Protein AF-F3YA92-F1 (afdb_monomer)

Mean predicted aligned error: 11.96 Å

Sequence (186 aa):
MFVTKLLKLYPNGILSKKQATTTTYLSLPIDDGYFIIEKAQLTTEEQKLLETFFLQENPANLQLRHNWYNYLFRHLPLSKDEGVFRILQFHLEKTDHLQKSEWEIAIRTMFPTVTDLFFLNETDGLIIEPFKKNHYSLKELEDIFLTLDMDFNLKTLVFVGSFFPTTMNFPLLFKEEQQFFQRRNY

Radius of gyration: 19.08 Å; Cα contacts (8 Å, |Δi|>4): 233; chains: 1; bounding box: 45×39×46 Å

Structure (mmCIF, N/CA/C/O backbone):
data_AF-F3YA92-F1
#
_entry.id   AF-F3YA92-F1
#
loop_
_atom_site.group_PDB
_atom_site.id
_atom_site.type_symbol
_atom_site.label_atom_id
_atom_site.label_alt_id
_atom_site.label_comp_id
_atom_site.label_asym_id
_atom_site.label_entity_id
_atom_site.label_seq_id
_atom_site.pdbx_PDB_ins_code
_atom_site.Cartn_x
_atom_site.Cartn_y
_atom_site.Cartn_z
_atom_site.occupancy
_atom_site.B_iso_or_equiv
_atom_site.auth_seq_id
_atom_site.auth_comp_id
_atom_site.auth_asym_id
_atom_site.auth_atom_id
_atom_site.pdbx_PDB_model_num
ATOM 1 N N . MET A 1 1 ? -21.205 -6.314 18.025 1.00 57.31 1 MET A N 1
ATOM 2 C CA . MET A 1 1 ? -20.922 -6.134 19.478 1.00 57.31 1 MET A CA 1
ATOM 3 C C . MET A 1 1 ? -20.095 -4.877 19.792 1.00 57.31 1 MET A C 1
ATOM 5 O O . MET A 1 1 ? -20.142 -4.383 20.914 1.00 57.31 1 MET A O 1
ATOM 9 N N . PHE A 1 2 ? -19.335 -4.347 18.828 1.00 72.31 2 PHE A N 1
ATOM 10 C CA . PHE A 1 2 ? -18.510 -3.148 18.998 1.00 72.31 2 PHE A CA 1
ATOM 11 C C . PHE A 1 2 ? -19.316 -1.836 18.931 1.00 72.31 2 PHE A C 1
ATOM 13 O O . PHE A 1 2 ? -19.232 -1.023 19.847 1.00 72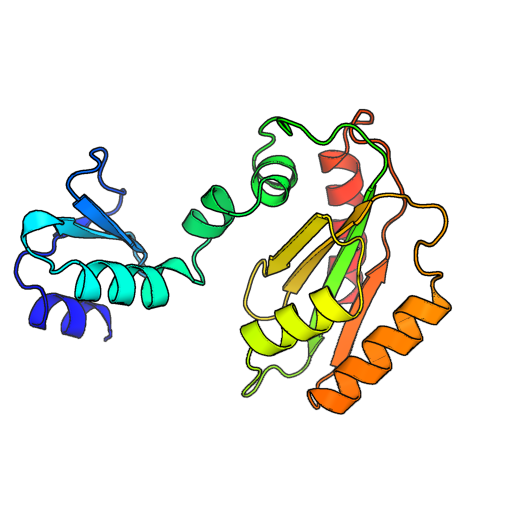.31 2 PHE A O 1
ATOM 20 N N . VAL A 1 3 ? -20.211 -1.688 17.946 1.00 77.88 3 VAL A N 1
ATOM 21 C CA . VAL A 1 3 ? -21.098 -0.510 17.793 1.00 77.88 3 VAL A CA 1
ATOM 22 C C . VAL A 1 3 ? -21.935 -0.232 19.049 1.00 77.88 3 VAL A C 1
ATOM 24 O O . VAL A 1 3 ? -22.089 0.908 19.474 1.00 77.88 3 VAL A O 1
ATOM 27 N N . THR A 1 4 ? -22.412 -1.284 19.719 1.00 80.69 4 THR A N 1
ATOM 28 C CA . THR A 1 4 ? -23.155 -1.177 20.984 1.00 80.69 4 THR A CA 1
ATOM 29 C C . THR A 1 4 ? -22.312 -0.644 22.145 1.00 80.69 4 THR A C 1
ATOM 31 O O . THR A 1 4 ? -22.865 -0.064 23.073 1.00 80.69 4 THR A O 1
ATOM 34 N N . LYS A 1 5 ? -20.986 -0.838 22.127 1.00 85.06 5 LYS A N 1
ATOM 35 C CA . LYS A 1 5 ? -20.074 -0.215 23.099 1.00 85.06 5 LYS A CA 1
ATOM 36 C C . LYS A 1 5 ? -19.839 1.255 22.745 1.00 85.06 5 LYS A C 1
ATOM 38 O O . LYS A 1 5 ? -19.838 2.086 23.643 1.00 85.06 5 LYS A O 1
ATOM 43 N N . LEU A 1 6 ? -19.735 1.575 21.453 1.00 85.75 6 LEU A N 1
ATOM 44 C CA . LEU A 1 6 ? -19.598 2.951 20.972 1.00 85.75 6 LEU A CA 1
ATOM 45 C C . LEU A 1 6 ? -20.787 3.830 21.355 1.00 85.75 6 LEU A C 1
ATOM 47 O O . LEU A 1 6 ? -20.589 4.902 21.907 1.00 85.75 6 LEU A O 1
ATOM 51 N N . LEU A 1 7 ? -22.010 3.334 21.166 1.00 87.75 7 LEU A N 1
ATOM 52 C CA . LEU A 1 7 ? -23.233 4.019 21.597 1.00 87.75 7 LEU A CA 1
ATOM 53 C C . LEU A 1 7 ? -23.311 4.220 23.118 1.00 87.75 7 LEU A C 1
ATOM 55 O O . LEU A 1 7 ? -23.964 5.147 23.577 1.00 87.75 7 LEU A O 1
ATOM 59 N N . LYS A 1 8 ? -22.655 3.371 23.919 1.00 89.94 8 LYS A N 1
ATOM 60 C CA . LYS A 1 8 ? -22.578 3.574 25.376 1.00 89.94 8 LYS A CA 1
ATOM 61 C C . LYS A 1 8 ? -21.591 4.672 25.760 1.00 89.94 8 LYS A C 1
ATOM 63 O O . LYS A 1 8 ? -21.845 5.384 26.723 1.00 89.94 8 LYS A O 1
ATOM 68 N N . LEU A 1 9 ? -20.474 4.775 25.041 1.00 89.44 9 LEU A N 1
ATOM 69 C CA . LEU A 1 9 ? -19.441 5.786 25.284 1.00 89.44 9 LEU A CA 1
ATOM 70 C C . LEU A 1 9 ? -19.837 7.154 24.717 1.00 89.44 9 LEU A C 1
ATOM 72 O O . LEU A 1 9 ? -19.573 8.173 25.342 1.00 89.44 9 LEU A O 1
ATOM 76 N N . TYR A 1 10 ? -20.525 7.162 23.574 1.00 92.31 10 TYR A N 1
ATOM 77 C CA . TYR A 1 10 ? -20.980 8.357 22.865 1.00 92.31 10 TYR A CA 1
ATOM 78 C C . TYR A 1 10 ? -22.491 8.255 22.583 1.00 92.31 10 TYR A C 1
ATOM 80 O O . TYR A 1 10 ? -22.891 7.939 21.459 1.00 92.31 10 TYR A O 1
ATOM 88 N N . PRO A 1 11 ? -23.355 8.512 23.585 1.00 89.50 11 PRO A N 1
ATOM 89 C CA . PRO A 1 11 ? -24.805 8.302 23.478 1.00 89.50 11 PRO A CA 1
ATOM 90 C C . PRO A 1 11 ? -25.495 9.154 22.413 1.00 89.50 11 PRO A C 1
ATOM 92 O O . PRO A 1 11 ? -26.540 8.773 21.896 1.00 89.50 11 PRO A O 1
ATOM 95 N N . ASN A 1 12 ? -24.897 10.295 22.071 1.00 90.44 12 ASN A N 1
ATOM 96 C CA . ASN A 1 12 ? -25.405 11.212 21.051 1.00 90.44 12 ASN A CA 1
ATOM 97 C C . ASN A 1 12 ? -24.946 10.843 19.632 1.00 90.44 12 ASN A C 1
ATOM 99 O O . ASN A 1 12 ? -25.255 11.560 18.681 1.00 90.44 12 ASN A O 1
ATOM 103 N N . GLY A 1 13 ? -24.166 9.770 19.481 1.00 90.62 13 GLY A N 1
ATOM 104 C CA . GLY A 1 13 ? -23.704 9.316 18.180 1.00 90.62 13 GLY A CA 1
ATOM 105 C C . GLY A 1 13 ? -24.838 8.724 17.343 1.00 90.62 13 GLY A C 1
ATOM 106 O O . GLY A 1 13 ? -25.738 8.055 17.851 1.00 90.62 13 GLY A O 1
ATOM 107 N N . ILE A 1 14 ? -24.787 8.964 16.036 1.00 92.00 14 ILE A N 1
ATOM 108 C CA . ILE A 1 14 ? -25.844 8.613 15.087 1.00 92.00 14 ILE A CA 1
ATOM 109 C C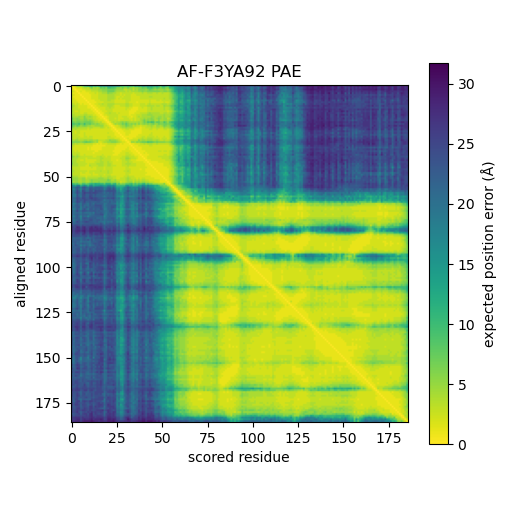 . ILE A 1 14 ? -25.331 7.539 14.133 1.00 92.00 14 ILE A C 1
ATOM 111 O O . ILE A 1 14 ? -24.277 7.691 13.522 1.00 92.00 14 ILE A O 1
ATOM 115 N N . LEU A 1 15 ? -26.103 6.468 13.955 1.00 90.56 15 LEU A N 1
ATOM 116 C CA . LEU A 1 15 ? -25.847 5.476 12.914 1.00 90.56 15 LEU A CA 1
ATOM 117 C C . LEU A 1 15 ? -26.452 5.944 11.591 1.00 90.56 15 LEU A C 1
ATOM 119 O O . LEU A 1 15 ? -27.635 6.272 11.521 1.00 90.56 15 LEU A O 1
ATOM 123 N N . SER A 1 16 ? -25.649 5.955 10.534 1.00 89.19 16 SER A N 1
ATOM 124 C CA . SER A 1 16 ? -26.064 6.398 9.207 1.00 89.19 16 SER A CA 1
ATOM 125 C C . SER A 1 16 ? -25.450 5.531 8.118 1.00 89.19 16 SER A C 1
ATOM 127 O O . SER A 1 16 ? -24.293 5.137 8.194 1.00 89.19 16 SER A O 1
ATOM 129 N N . LYS A 1 17 ? -26.195 5.299 7.035 1.00 83.38 17 LYS A N 1
ATOM 130 C CA . LYS A 1 17 ? -25.679 4.630 5.827 1.00 83.38 17 LYS A CA 1
ATOM 131 C C . LYS A 1 17 ? -24.725 5.512 5.015 1.00 83.38 17 LYS A C 1
ATOM 133 O O . LYS A 1 17 ? -24.059 5.025 4.109 1.00 83.38 17 LYS A O 1
ATOM 138 N N . LYS A 1 18 ? -24.690 6.816 5.297 1.00 77.75 18 LYS A N 1
ATOM 139 C CA . LYS A 1 18 ? -23.879 7.815 4.589 1.00 77.75 18 LYS A CA 1
ATOM 140 C C . LYS A 1 18 ? -23.076 8.644 5.584 1.00 77.75 18 LYS A C 1
ATOM 142 O O . LYS A 1 18 ? -23.583 8.955 6.659 1.00 77.75 18 LYS A O 1
ATOM 147 N N . GLN A 1 19 ? -21.866 9.038 5.201 1.00 81.31 19 GLN A N 1
ATOM 148 C CA . GLN A 1 19 ? -21.048 9.973 5.975 1.00 81.31 19 GLN A CA 1
ATOM 149 C C . GLN A 1 19 ? -21.742 11.332 6.143 1.00 81.31 19 GLN A C 1
ATOM 151 O O . GLN A 1 19 ? -22.553 11.732 5.300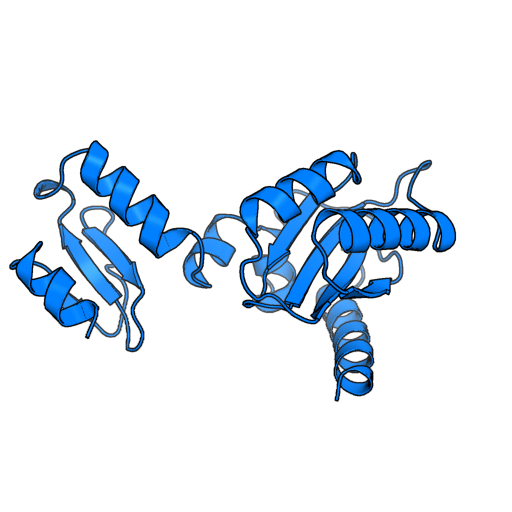 1.00 81.31 19 GLN A O 1
ATOM 156 N N . ALA A 1 20 ? -21.397 12.056 7.207 1.00 83.38 20 ALA A N 1
ATOM 157 C CA . ALA A 1 20 ? -21.837 13.435 7.367 1.00 83.38 20 ALA A CA 1
ATOM 158 C C . ALA A 1 20 ? -21.281 14.315 6.237 1.00 83.38 20 ALA A C 1
ATOM 160 O O . ALA A 1 20 ? -20.145 14.154 5.795 1.00 83.38 20 ALA A O 1
ATOM 161 N N . THR A 1 21 ? -22.086 15.269 5.777 1.00 74.12 21 THR A N 1
ATOM 162 C CA . THR A 1 21 ? -21.708 16.209 4.711 1.00 74.12 21 THR A CA 1
ATOM 163 C C . THR A 1 21 ? -20.995 17.455 5.230 1.00 74.12 21 THR A C 1
ATOM 165 O O . THR A 1 21 ? -20.479 18.232 4.432 1.00 74.12 21 THR A O 1
ATOM 168 N N . THR A 1 22 ? -20.969 17.672 6.547 1.00 74.44 22 THR A N 1
ATOM 169 C CA . THR A 1 22 ? -20.369 18.852 7.180 1.00 74.44 22 THR A CA 1
ATOM 170 C C . THR A 1 22 ? -19.165 18.470 8.035 1.00 74.44 22 THR A C 1
ATOM 172 O O . THR A 1 22 ? -19.121 17.408 8.652 1.00 74.44 22 THR A O 1
ATOM 175 N N . THR A 1 23 ? -18.185 19.371 8.113 1.00 77.62 23 THR A N 1
ATOM 176 C CA . THR A 1 23 ? -16.932 19.177 8.868 1.00 77.62 23 THR A CA 1
ATOM 177 C C . THR A 1 23 ? -17.107 19.248 10.387 1.00 77.62 23 THR A C 1
ATOM 179 O O . THR A 1 23 ? -16.184 18.916 11.130 1.00 77.62 23 THR A O 1
ATOM 182 N N . THR A 1 24 ? -18.290 19.657 10.851 1.00 88.56 24 THR A N 1
ATOM 183 C CA . THR A 1 24 ? -18.680 19.712 12.266 1.00 88.56 24 THR A CA 1
ATOM 184 C C . THR A 1 24 ? -18.845 18.330 12.894 1.00 88.56 24 THR A C 1
ATOM 186 O O . THR A 1 24 ? -18.813 18.212 14.118 1.00 88.56 24 THR A O 1
ATOM 189 N N . TYR A 1 25 ? -18.982 17.284 12.077 1.00 88.88 25 TYR A N 1
ATOM 190 C CA . TYR A 1 25 ? -19.123 15.910 12.538 1.00 88.88 25 TYR A CA 1
ATOM 191 C C . TYR A 1 25 ? -17.911 15.061 12.156 1.00 88.88 25 TYR A C 1
ATOM 193 O O . TYR A 1 25 ? -17.318 15.207 11.087 1.00 88.88 25 TYR A O 1
ATOM 201 N N . LEU A 1 26 ? -17.564 14.137 13.043 1.00 87.44 26 LEU A N 1
ATOM 202 C CA . LEU A 1 26 ? -16.638 13.046 12.802 1.00 87.44 26 LEU A CA 1
ATOM 203 C C . LEU A 1 26 ? -17.444 11.819 12.362 1.00 87.44 26 LEU A C 1
ATOM 205 O O . LEU A 1 26 ? -18.345 11.383 13.074 1.00 87.44 26 LEU A O 1
ATOM 209 N N . SER A 1 27 ? -17.138 11.279 11.181 1.00 88.75 27 SER A N 1
ATOM 210 C CA . SER A 1 27 ? -17.779 10.066 10.656 1.00 88.75 27 SER A CA 1
ATOM 211 C C . SER A 1 27 ? -16.829 8.883 10.796 1.00 88.75 27 SER A C 1
ATOM 213 O O . SER A 1 27 ? -15.835 8.798 10.077 1.00 88.75 27 SER A O 1
ATOM 215 N N . LEU A 1 28 ? -17.142 7.976 11.716 1.00 86.06 28 LEU A N 1
ATOM 216 C CA . LEU A 1 28 ? -16.378 6.763 11.970 1.00 86.06 28 LEU A CA 1
ATOM 217 C C . LEU A 1 28 ? -16.996 5.596 11.192 1.00 86.06 28 LEU A C 1
ATOM 219 O O . LEU A 1 28 ? -18.180 5.317 11.365 1.00 86.06 28 LEU A O 1
ATOM 223 N N . PRO A 1 29 ? -16.250 4.914 10.324 1.00 77.31 29 PRO A N 1
ATOM 224 C CA . PRO A 1 29 ? -16.765 3.770 9.582 1.00 77.31 29 PRO A CA 1
ATOM 225 C C . PRO A 1 29 ? -17.048 2.574 10.491 1.00 77.31 29 PRO A C 1
ATOM 227 O O . PRO A 1 29 ? -16.315 2.311 11.442 1.00 77.31 29 PRO A O 1
ATOM 230 N N . ILE A 1 30 ? -18.117 1.849 10.179 1.00 79.56 30 ILE A N 1
ATOM 231 C CA . ILE A 1 30 ? -18.542 0.618 10.853 1.00 79.56 30 ILE A CA 1
ATOM 232 C C . ILE A 1 30 ? -19.089 -0.366 9.808 1.00 79.56 30 ILE A C 1
ATOM 234 O O . ILE A 1 30 ? -19.400 0.045 8.691 1.00 79.56 30 ILE A O 1
ATOM 238 N N . ASP A 1 31 ? -19.274 -1.634 10.187 1.00 72.88 31 ASP A N 1
ATOM 239 C CA . ASP A 1 31 ? -19.687 -2.726 9.284 1.00 72.88 31 ASP A CA 1
ATOM 240 C C . ASP A 1 31 ? -20.873 -2.383 8.360 1.00 72.88 31 ASP A C 1
ATOM 242 O O . ASP A 1 31 ? -20.910 -2.817 7.213 1.00 72.88 31 ASP A O 1
ATOM 246 N N . ASP A 1 32 ? -21.838 -1.595 8.847 1.00 79.12 32 ASP A N 1
ATOM 247 C CA . ASP A 1 32 ? -23.063 -1.253 8.116 1.00 79.12 32 ASP A CA 1
ATOM 248 C C . ASP A 1 32 ? -23.287 0.266 7.956 1.00 79.12 32 ASP A C 1
ATOM 250 O O . ASP A 1 32 ? -24.406 0.778 8.067 1.00 79.12 32 ASP A O 1
ATOM 254 N N . GLY A 1 33 ? -22.201 1.007 7.711 1.00 84.12 33 GLY A N 1
ATOM 255 C CA . GLY A 1 33 ? -22.232 2.433 7.388 1.00 84.12 33 GLY A CA 1
ATOM 256 C C . GLY A 1 33 ? -21.262 3.254 8.230 1.00 84.12 33 GLY A C 1
ATOM 257 O O . GLY A 1 33 ? -20.061 3.002 8.253 1.00 84.12 33 GLY A O 1
ATOM 258 N N . TYR A 1 34 ? -21.784 4.274 8.901 1.00 87.19 34 TYR A N 1
ATOM 259 C CA . TYR A 1 34 ? -21.014 5.238 9.673 1.00 87.19 34 TYR A CA 1
ATOM 260 C C . TYR A 1 34 ? -21.663 5.490 11.030 1.00 87.19 34 TYR A C 1
ATOM 262 O O . TYR A 1 34 ? -22.879 5.651 11.139 1.00 87.19 34 TYR A O 1
ATOM 270 N N . PHE A 1 35 ? -20.827 5.582 12.055 1.00 90.50 35 PHE A N 1
ATOM 271 C CA . PHE A 1 35 ? -21.148 6.170 13.340 1.00 90.50 35 PHE A CA 1
ATOM 272 C C . PHE A 1 35 ? -20.688 7.627 13.350 1.00 90.50 35 PHE A C 1
ATOM 274 O O . PHE A 1 35 ? -19.502 7.921 13.225 1.00 90.50 35 PHE A O 1
ATOM 281 N N . ILE A 1 36 ? -21.635 8.549 13.456 1.00 92.50 36 ILE A N 1
ATOM 282 C CA . ILE A 1 36 ? -21.413 9.984 13.317 1.00 92.50 36 ILE A CA 1
ATOM 283 C C . ILE A 1 36 ? -21.492 10.633 14.695 1.00 92.50 36 ILE A C 1
ATOM 285 O O . ILE A 1 36 ? -22.489 10.471 15.391 1.00 92.50 36 ILE A O 1
ATOM 289 N N . ILE A 1 37 ? -20.467 11.396 15.068 1.00 93.25 37 ILE A N 1
ATOM 290 C CA . ILE A 1 37 ? -20.384 12.113 16.346 1.00 93.25 37 ILE A CA 1
ATOM 291 C C . ILE A 1 37 ? -20.100 13.585 16.063 1.00 93.25 37 ILE A C 1
ATOM 293 O O . ILE A 1 37 ? -19.315 13.913 15.176 1.00 93.25 37 ILE A O 1
ATOM 297 N N . GLU A 1 38 ? -20.723 14.496 16.799 1.00 93.88 38 GLU A N 1
ATOM 298 C CA . GLU A 1 38 ? -20.411 15.920 16.691 1.00 93.88 38 GLU A CA 1
ATOM 299 C C . GLU A 1 38 ? -19.053 16.224 17.334 1.00 93.88 38 GLU A C 1
ATOM 301 O O . GLU A 1 38 ? -18.819 15.884 18.493 1.00 93.88 38 GLU A O 1
ATOM 306 N N . LYS A 1 39 ? -18.152 16.895 16.607 1.00 90.81 39 LYS A N 1
ATOM 307 C CA . LYS A 1 39 ? -16.793 17.179 17.098 1.00 90.81 39 LYS A CA 1
ATOM 308 C C . LYS A 1 39 ? -16.788 18.041 18.359 1.00 90.81 39 LYS A C 1
ATOM 310 O O . LYS A 1 39 ? -15.919 17.871 19.200 1.00 90.81 39 LYS A O 1
ATOM 315 N N . ALA A 1 40 ? -17.777 18.921 18.523 1.00 91.19 40 ALA A N 1
ATOM 316 C CA . ALA A 1 40 ? -17.919 19.759 19.716 1.00 91.19 40 ALA A CA 1
ATOM 317 C C . ALA A 1 40 ? -18.135 18.954 21.013 1.00 91.19 40 ALA A C 1
ATOM 319 O O . ALA A 1 40 ? -17.931 19.487 22.099 1.00 91.19 40 ALA A O 1
ATOM 320 N N . GLN A 1 41 ? -18.539 17.684 20.905 1.00 88.88 41 GLN A N 1
ATOM 321 C CA . GLN A 1 41 ? -18.747 16.785 22.043 1.00 88.88 41 GLN A CA 1
ATOM 322 C C . GLN A 1 41 ? -17.507 15.949 22.380 1.00 88.88 41 GLN A C 1
ATOM 324 O O . GLN A 1 41 ? -17.551 15.145 23.306 1.00 88.88 41 GLN A O 1
ATOM 329 N N . LEU A 1 42 ? -16.422 16.113 21.622 1.00 91.12 42 LEU A N 1
ATOM 330 C CA . LEU A 1 42 ? -15.185 15.364 21.776 1.00 91.12 42 LEU A CA 1
ATOM 331 C C . LEU A 1 42 ? -14.051 16.322 22.123 1.00 91.12 42 LEU A C 1
ATOM 333 O O . LEU A 1 42 ? -13.865 17.345 21.458 1.00 91.12 42 LEU A O 1
ATOM 337 N N . THR A 1 43 ? -13.241 15.951 23.106 1.00 92.69 43 THR A N 1
ATOM 338 C CA . THR A 1 43 ? -11.949 16.606 23.320 1.00 92.69 43 THR A CA 1
ATOM 339 C C . THR A 1 43 ? -11.030 16.388 22.119 1.00 92.69 43 THR A C 1
ATOM 341 O O . THR A 1 43 ? -11.207 15.458 21.325 1.00 92.69 43 THR A O 1
ATOM 344 N N . THR A 1 44 ? -10.021 17.245 21.975 1.00 85.81 44 THR A N 1
ATOM 345 C CA . THR A 1 44 ? -9.015 17.127 20.910 1.00 85.81 44 THR A CA 1
ATOM 346 C C . THR A 1 44 ? -8.332 15.756 20.944 1.00 85.81 44 THR A C 1
ATOM 348 O O . THR A 1 44 ? -8.081 15.144 19.906 1.00 85.81 44 THR A O 1
ATOM 351 N N . GLU A 1 45 ? -8.069 15.249 22.143 1.00 87.44 45 GLU A N 1
ATOM 352 C CA . GLU A 1 45 ? -7.444 13.962 22.409 1.00 87.44 45 GLU A CA 1
ATOM 353 C C . GLU A 1 45 ? -8.362 12.800 22.024 1.00 87.44 45 GLU A C 1
ATOM 355 O O . GLU A 1 45 ? -7.901 11.860 21.382 1.00 87.44 45 GLU A O 1
ATOM 360 N N . GLU A 1 46 ? -9.658 12.869 22.341 1.00 90.12 46 GLU A N 1
ATOM 361 C CA . GLU A 1 46 ? -10.636 11.857 21.926 1.00 90.12 46 GLU A CA 1
ATOM 362 C C . GLU A 1 46 ? -10.848 11.846 20.417 1.00 90.12 46 GLU A C 1
ATOM 364 O O . GLU A 1 46 ? -10.924 10.769 19.830 1.00 90.12 46 GLU A O 1
ATOM 369 N N . GLN A 1 47 ? -10.899 13.015 19.769 1.00 85.12 47 GLN A N 1
ATOM 370 C CA . GLN A 1 47 ? -10.957 13.082 18.307 1.00 85.12 47 GLN A CA 1
ATOM 371 C C . GLN A 1 47 ? -9.741 12.388 17.710 1.00 85.12 47 GLN A C 1
ATOM 373 O O . GLN A 1 47 ? -9.893 11.484 16.894 1.00 85.12 47 GLN A O 1
ATOM 378 N N . LYS A 1 48 ? -8.540 12.734 18.184 1.00 78.12 48 LYS A N 1
ATOM 379 C CA . LYS A 1 48 ? -7.297 12.122 17.716 1.00 78.12 48 LYS A CA 1
ATOM 380 C C . LYS A 1 48 ? -7.269 10.614 17.973 1.00 78.12 48 LYS A C 1
ATOM 382 O O . LYS A 1 48 ? -6.834 9.861 17.106 1.00 78.12 48 LYS A O 1
ATOM 387 N N . LEU A 1 49 ? -7.744 10.163 19.133 1.00 82.75 49 LEU A N 1
ATOM 388 C CA . LEU A 1 49 ? -7.848 8.749 19.489 1.00 82.75 49 LEU A CA 1
ATOM 389 C C . LEU A 1 49 ? -8.788 8.007 18.533 1.00 82.75 49 LEU A C 1
ATOM 391 O O . LEU A 1 49 ? -8.388 7.025 17.915 1.00 82.75 49 LEU A O 1
ATOM 395 N N . LEU A 1 50 ? -10.020 8.493 18.379 1.00 86.00 50 LEU A N 1
ATOM 396 C CA . LEU A 1 50 ? -11.032 7.882 17.520 1.00 86.00 50 LEU A CA 1
ATOM 397 C C . LEU A 1 50 ? -10.585 7.874 16.061 1.00 86.00 50 LEU A C 1
ATOM 399 O O . LEU A 1 50 ? -10.684 6.847 15.401 1.00 86.00 50 LEU A O 1
ATOM 403 N N . GLU A 1 51 ? -10.030 8.978 15.570 1.00 77.50 51 GLU A N 1
ATOM 404 C CA . GLU A 1 51 ? -9.459 9.058 14.227 1.00 77.50 51 GLU A CA 1
ATOM 405 C C . GLU A 1 51 ? -8.308 8.060 14.044 1.00 77.50 51 GLU A C 1
ATOM 407 O O . GLU A 1 51 ? -8.225 7.405 13.009 1.00 77.50 51 GLU A O 1
ATOM 412 N N . THR A 1 52 ? -7.459 7.874 15.058 1.00 69.06 52 THR A N 1
ATOM 413 C CA . THR A 1 52 ? -6.384 6.873 15.016 1.00 69.06 52 THR A CA 1
ATOM 414 C C . THR A 1 52 ? -6.958 5.462 14.903 1.00 69.06 52 THR A C 1
ATOM 416 O O . THR A 1 52 ? -6.603 4.745 13.979 1.00 69.06 52 THR A O 1
ATOM 419 N N . PHE A 1 53 ? -7.891 5.073 15.772 1.00 70.94 53 PHE A N 1
ATOM 420 C CA . PHE A 1 53 ? -8.398 3.696 15.809 1.00 70.94 53 PHE A CA 1
ATOM 421 C C . PHE A 1 53 ? -9.352 3.339 14.666 1.00 70.94 53 PHE A C 1
ATOM 423 O O . PHE A 1 53 ? -9.349 2.208 14.197 1.00 70.94 53 PHE A O 1
ATOM 430 N N . PHE A 1 54 ? -10.188 4.275 14.223 1.00 69.12 54 PHE A N 1
ATOM 431 C CA . PHE A 1 54 ? -11.236 3.993 13.236 1.00 69.12 54 PHE A CA 1
ATOM 432 C C . PHE A 1 54 ? -10.848 4.347 11.814 1.00 69.12 54 PHE A C 1
ATOM 434 O O . PHE A 1 54 ? -11.451 3.843 10.866 1.00 69.12 54 PHE A O 1
ATOM 441 N N . LEU A 1 55 ? -9.896 5.261 11.646 1.00 59.88 55 LEU A N 1
ATOM 442 C CA . LEU A 1 55 ? -9.486 5.682 10.319 1.00 59.88 55 LEU A CA 1
ATOM 443 C C . LEU A 1 55 ? -8.183 5.003 9.899 1.00 59.88 55 LEU A C 1
ATOM 445 O O . LEU A 1 55 ? -7.909 5.022 8.707 1.00 59.88 55 LEU A O 1
ATOM 449 N N . GLN A 1 56 ? -7.396 4.376 10.784 1.00 51.50 56 GLN A N 1
ATOM 450 C CA . GLN A 1 56 ? -6.162 3.699 10.354 1.00 51.50 56 GLN A CA 1
ATOM 451 C C . GLN A 1 56 ? -6.385 2.580 9.325 1.00 51.50 56 GLN A C 1
ATOM 453 O O . GLN A 1 56 ? -5.483 2.353 8.531 1.00 51.50 56 GLN A O 1
ATOM 458 N N . GLU A 1 57 ? -7.575 1.975 9.236 1.00 50.59 57 GLU A N 1
ATOM 459 C CA . GLU A 1 57 ? -7.808 0.828 8.342 1.00 50.59 57 GLU A CA 1
ATOM 460 C C . GLU A 1 57 ? -9.194 0.826 7.674 1.00 50.59 57 GLU A C 1
ATOM 462 O O . GLU A 1 57 ? -9.891 -0.182 7.645 1.00 50.59 57 GLU A O 1
ATOM 467 N N . ASN A 1 58 ? -9.632 1.962 7.119 1.00 51.34 58 ASN A N 1
ATOM 468 C CA . ASN A 1 58 ? -10.852 1.991 6.305 1.00 51.34 58 ASN A CA 1
ATOM 469 C C . ASN A 1 58 ? -10.567 2.449 4.865 1.00 51.34 58 ASN A C 1
ATOM 471 O O . ASN A 1 58 ? -9.868 3.454 4.690 1.00 51.34 58 ASN A O 1
ATOM 475 N N . PRO A 1 59 ? -11.168 1.833 3.824 1.00 48.72 59 PRO A N 1
ATOM 476 C CA . PRO A 1 59 ? -11.121 2.318 2.441 1.00 48.72 59 PRO A CA 1
ATOM 477 C C . PRO A 1 59 ? -11.414 3.818 2.257 1.00 48.72 59 PRO A C 1
ATOM 479 O O . PRO A 1 59 ? -10.928 4.414 1.299 1.00 48.72 59 PRO A O 1
ATOM 482 N N . ALA A 1 60 ? -12.161 4.471 3.157 1.00 45.59 60 ALA A N 1
ATOM 483 C CA . ALA A 1 60 ? -12.363 5.925 3.110 1.00 45.59 60 ALA A CA 1
ATOM 484 C C . ALA A 1 60 ? -11.125 6.754 3.525 1.00 45.59 60 ALA A C 1
ATOM 486 O O . ALA A 1 60 ? -10.974 7.876 3.051 1.00 45.59 60 ALA A O 1
ATOM 487 N N . ASN A 1 61 ? -10.222 6.230 4.364 1.00 52.91 61 ASN A N 1
ATOM 488 C CA . ASN A 1 61 ? -8.958 6.903 4.699 1.00 52.91 61 ASN A CA 1
ATOM 489 C C . ASN A 1 61 ? -7.853 6.587 3.683 1.00 52.91 61 ASN A C 1
ATOM 491 O O . ASN A 1 61 ? -7.046 7.460 3.372 1.00 52.91 61 ASN A O 1
ATOM 495 N N . LEU A 1 62 ? -7.886 5.399 3.063 1.00 56.59 62 LEU A N 1
ATOM 496 C CA . LEU A 1 62 ? -7.068 5.109 1.878 1.00 56.59 62 LEU A CA 1
ATOM 497 C C . LEU A 1 62 ? -7.236 6.197 0.807 1.00 56.59 62 LEU A C 1
ATOM 499 O O . LEU A 1 62 ? -6.256 6.718 0.281 1.00 56.59 62 LEU A O 1
ATOM 503 N N . GLN A 1 63 ? -8.483 6.620 0.579 1.00 57.00 63 GLN A N 1
ATOM 504 C CA . GLN A 1 63 ? -8.820 7.719 -0.330 1.00 57.00 63 GLN A CA 1
ATOM 505 C C . GLN A 1 63 ? -8.251 9.077 0.097 1.00 57.00 63 GLN A C 1
ATOM 507 O O . GLN A 1 63 ? -7.974 9.908 -0.760 1.00 57.00 63 GLN A O 1
ATOM 512 N N . LEU A 1 64 ? -8.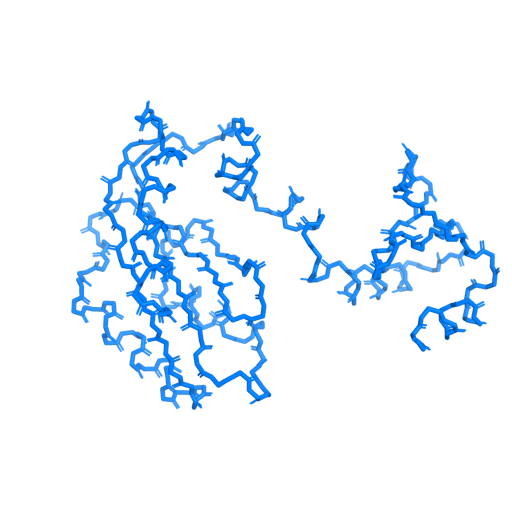117 9.352 1.393 1.00 57.47 64 LEU A N 1
ATOM 513 C CA . LEU A 1 64 ? -7.617 10.645 1.871 1.00 57.47 64 LEU A CA 1
ATOM 514 C C . LEU A 1 64 ? -6.087 10.688 1.947 1.00 57.47 64 LEU A C 1
ATOM 516 O O . LEU A 1 64 ? -5.513 11.772 1.866 1.00 57.47 64 LEU A O 1
ATOM 520 N N . ARG A 1 65 ? -5.430 9.531 2.097 1.00 68.81 65 ARG A N 1
ATOM 521 C CA . ARG A 1 65 ? -3.979 9.430 2.315 1.00 68.81 65 ARG A CA 1
ATOM 522 C C . ARG A 1 65 ? -3.175 9.075 1.070 1.00 68.81 65 ARG A C 1
ATOM 524 O O . ARG A 1 65 ? -2.057 9.564 0.940 1.00 68.81 65 ARG A O 1
ATOM 531 N N . HIS A 1 66 ? -3.724 8.268 0.164 1.00 84.69 66 HIS A N 1
ATOM 532 C CA . HIS A 1 66 ? -2.957 7.662 -0.925 1.00 84.69 66 HIS A CA 1
ATOM 533 C C . HIS A 1 66 ? -3.465 8.140 -2.287 1.00 84.69 66 HIS A C 1
ATOM 535 O O . HIS A 1 66 ? -4.473 7.664 -2.817 1.00 84.69 66 HIS A O 1
ATOM 541 N N . ASN A 1 67 ? -2.753 9.095 -2.892 1.00 87.12 67 ASN A N 1
ATOM 542 C CA . ASN A 1 67 ? -3.090 9.606 -4.226 1.00 87.12 67 ASN A CA 1
ATOM 543 C C . ASN A 1 67 ? -3.087 8.487 -5.277 1.00 87.12 67 ASN A C 1
ATOM 545 O O . ASN A 1 67 ? -3.932 8.482 -6.175 1.00 87.12 67 ASN A O 1
ATOM 549 N N . TRP A 1 68 ? -2.196 7.504 -5.125 1.00 91.44 68 TRP A N 1
ATOM 550 C CA . TRP A 1 68 ? -2.128 6.346 -6.009 1.00 91.44 68 TRP A CA 1
ATOM 551 C C . TRP A 1 68 ? -3.344 5.435 -5.885 1.00 91.44 68 TRP A C 1
ATOM 553 O O . TRP A 1 68 ? -3.837 4.947 -6.899 1.00 91.44 68 TRP A O 1
ATOM 563 N N . TYR A 1 69 ? -3.913 5.279 -4.688 1.00 89.94 69 TYR A N 1
ATOM 564 C CA . TYR A 1 69 ? -5.174 4.556 -4.524 1.00 89.94 69 TYR A CA 1
ATOM 565 C C . TYR A 1 69 ? -6.305 5.216 -5.332 1.00 89.94 69 TYR A C 1
ATOM 567 O O . TYR A 1 69 ? -7.017 4.559 -6.095 1.00 89.94 69 TYR A O 1
ATOM 575 N N . ASN A 1 70 ? -6.445 6.540 -5.219 1.00 86.12 70 ASN A N 1
ATOM 576 C CA . ASN A 1 70 ? -7.453 7.296 -5.966 1.00 86.12 70 ASN A CA 1
ATOM 577 C C . ASN A 1 70 ? -7.266 7.185 -7.486 1.00 86.12 70 ASN A C 1
ATOM 579 O O . ASN A 1 70 ? -8.245 7.062 -8.224 1.00 86.12 70 ASN A O 1
ATOM 583 N N . TYR A 1 71 ? -6.023 7.204 -7.953 1.00 88.94 71 TYR A N 1
ATOM 584 C CA . TYR A 1 71 ? -5.717 7.086 -9.372 1.00 88.94 71 TYR A CA 1
ATOM 585 C C . TYR A 1 71 ? -6.038 5.702 -9.935 1.00 88.94 71 TYR A C 1
ATOM 587 O O . TYR A 1 71 ? -6.734 5.591 -10.946 1.00 88.94 71 TYR A O 1
ATOM 595 N N . LEU A 1 72 ? -5.589 4.646 -9.255 1.00 89.81 72 LEU A N 1
ATOM 596 C CA . LEU A 1 72 ? -5.710 3.273 -9.742 1.00 89.81 72 LEU A CA 1
ATOM 597 C C . LEU A 1 72 ? -7.148 2.752 -9.678 1.00 89.81 72 LEU A C 1
ATOM 599 O O . LEU A 1 72 ? -7.607 2.107 -10.617 1.00 89.81 72 LEU A O 1
ATOM 603 N N . PHE A 1 73 ? -7.869 3.047 -8.593 1.00 85.19 73 PHE A N 1
ATOM 604 C CA . PHE A 1 73 ? -9.172 2.430 -8.322 1.00 85.19 73 PHE A CA 1
ATOM 605 C C . PHE A 1 73 ? -10.365 3.348 -8.584 1.00 85.19 73 PHE A C 1
ATOM 607 O O . PHE A 1 73 ? -11.485 2.867 -8.746 1.00 85.19 73 PHE A O 1
ATOM 614 N N . ARG A 1 74 ? -10.157 4.669 -8.613 1.00 79.69 74 ARG A N 1
ATOM 615 C CA . ARG A 1 74 ? -11.238 5.652 -8.812 1.00 79.69 74 ARG A CA 1
ATOM 616 C C . ARG A 1 74 ? -11.066 6.497 -10.064 1.00 79.69 74 ARG A C 1
ATOM 618 O O . ARG A 1 74 ? -11.928 7.330 -10.335 1.00 79.69 74 ARG A O 1
ATOM 625 N N . HIS A 1 75 ? -9.980 6.289 -10.808 1.00 79.88 75 HIS A N 1
ATOM 626 C CA . HIS A 1 75 ? -9.659 7.035 -12.023 1.00 79.88 75 HIS A CA 1
ATOM 627 C C . HIS A 1 75 ? -9.626 8.558 -11.806 1.00 79.88 7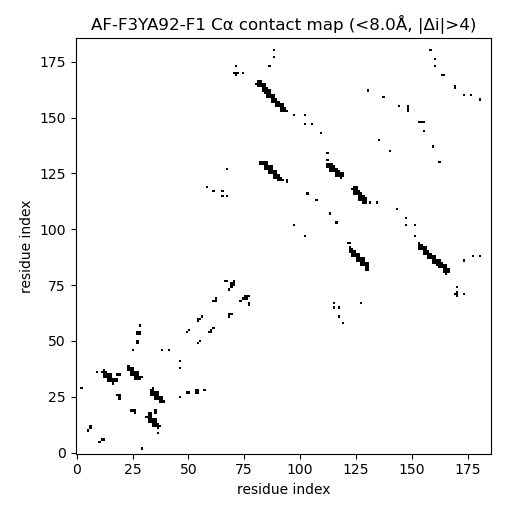5 HIS A C 1
ATOM 629 O O . HIS A 1 75 ? -9.924 9.333 -12.714 1.00 79.88 75 HIS A O 1
ATOM 635 N N . LEU A 1 76 ? -9.275 8.996 -10.591 1.00 83.00 76 LEU A N 1
ATOM 636 C CA . LEU A 1 76 ? -9.045 10.408 -10.294 1.00 83.00 76 LEU A CA 1
ATOM 637 C C . LEU A 1 76 ? -7.638 10.801 -10.761 1.00 83.00 76 LEU A C 1
ATOM 639 O O . LEU A 1 76 ? -6.721 10.002 -10.607 1.00 83.00 76 LEU A O 1
ATOM 643 N N . PRO A 1 77 ? -7.428 12.003 -11.314 1.00 79.38 77 PRO A N 1
ATOM 644 C CA . PRO A 1 77 ? -6.125 12.391 -11.848 1.00 79.38 77 PRO A CA 1
ATOM 645 C C . PRO A 1 77 ? -5.039 12.418 -10.760 1.00 79.38 77 PRO A C 1
ATOM 647 O O . PRO A 1 77 ? -5.259 12.945 -9.667 1.00 79.38 77 PRO A O 1
ATOM 650 N N . LEU A 1 78 ? -3.843 11.909 -11.085 1.00 81.88 78 LEU A N 1
ATOM 651 C CA . LEU A 1 78 ? -2.634 12.159 -10.296 1.00 81.88 78 LEU A CA 1
ATOM 652 C C . LEU A 1 78 ? -2.297 13.643 -10.416 1.00 81.88 78 LEU A C 1
ATOM 654 O O . LEU A 1 78 ? -1.991 14.140 -11.494 1.00 81.88 78 LEU A O 1
ATOM 658 N N . SER A 1 79 ? -2.383 14.371 -9.308 1.00 65.12 79 SER A N 1
ATOM 659 C CA . SER A 1 79 ? -2.254 15.827 -9.312 1.00 65.12 79 SER A CA 1
ATOM 660 C C . SER A 1 79 ? -0.812 16.322 -9.490 1.00 65.12 79 SER A C 1
ATOM 662 O O . SER A 1 79 ? -0.63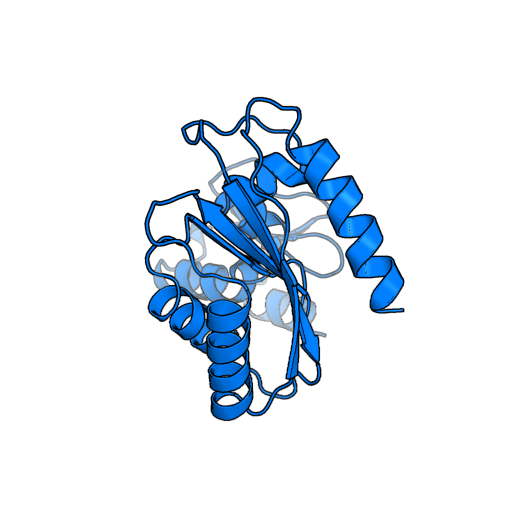9 17.505 -9.785 1.00 65.12 79 SER A O 1
ATOM 664 N N . LYS A 1 80 ? 0.214 15.466 -9.308 1.00 62.88 80 LYS A N 1
ATOM 665 C CA . LYS A 1 80 ? 1.640 15.865 -9.358 1.00 62.88 80 LYS A CA 1
ATOM 666 C C . LYS A 1 80 ? 2.652 14.823 -9.875 1.00 62.88 80 LYS A C 1
ATOM 668 O O . LYS A 1 80 ? 3.798 15.203 -10.093 1.00 62.88 80 LYS A O 1
ATOM 673 N N . ASP A 1 81 ? 2.268 13.566 -10.108 1.00 64.12 81 ASP A N 1
ATOM 674 C CA . ASP A 1 81 ? 3.223 12.475 -10.387 1.00 64.12 81 ASP A CA 1
AT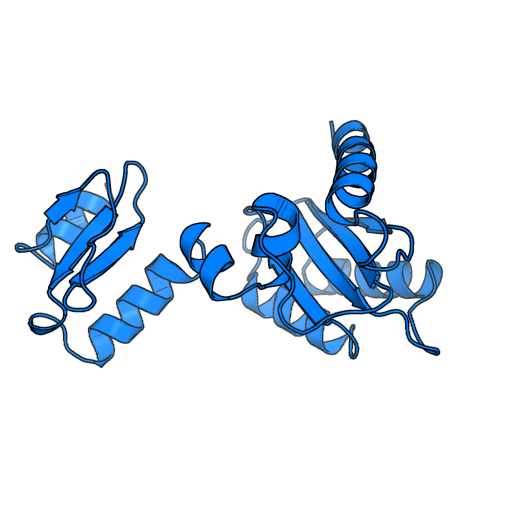OM 675 C C . ASP A 1 81 ? 3.187 12.006 -11.854 1.00 64.12 81 ASP A C 1
ATOM 677 O O . ASP A 1 81 ? 2.878 10.853 -12.171 1.00 64.12 81 ASP A O 1
ATOM 681 N N . GLU A 1 82 ? 3.512 12.905 -12.784 1.00 78.62 82 GLU A N 1
ATOM 682 C CA . GLU A 1 82 ? 3.869 12.474 -14.139 1.00 78.62 82 GLU A CA 1
ATOM 683 C C . GLU A 1 82 ? 5.257 11.822 -14.124 1.00 78.62 82 GLU A C 1
ATOM 685 O O . GLU A 1 82 ? 6.238 12.404 -13.658 1.00 78.62 82 GLU A O 1
ATOM 690 N N . GLY A 1 83 ? 5.352 10.587 -14.614 1.00 90.25 83 GLY A N 1
ATOM 691 C CA . GLY A 1 83 ? 6.603 9.840 -14.586 1.00 90.25 83 GLY A CA 1
ATOM 692 C C . GLY A 1 83 ? 6.434 8.383 -14.982 1.00 90.25 83 GLY A C 1
ATOM 693 O O . GLY A 1 83 ? 5.372 7.967 -15.437 1.00 90.25 83 GLY A O 1
ATOM 694 N N . VAL A 1 84 ? 7.506 7.611 -14.814 1.00 94.19 84 VAL A N 1
ATOM 695 C CA . VAL A 1 84 ? 7.527 6.166 -15.059 1.00 94.19 84 VAL A CA 1
ATOM 696 C C . VAL A 1 84 ? 7.551 5.455 -13.716 1.00 94.19 84 VAL A C 1
ATOM 698 O O . VAL A 1 84 ? 8.420 5.741 -12.895 1.00 94.19 84 VAL A O 1
ATOM 701 N N . PHE A 1 85 ? 6.616 4.537 -13.499 1.00 95.25 85 PHE A N 1
ATOM 702 C CA . PHE A 1 85 ? 6.431 3.834 -12.232 1.00 95.25 85 PHE A CA 1
ATOM 703 C C . PHE A 1 85 ? 6.188 2.348 -12.478 1.00 95.25 85 PHE A C 1
ATOM 705 O O . PHE A 1 85 ? 5.698 1.971 -13.539 1.00 95.25 85 PHE A O 1
ATOM 712 N N . ARG A 1 86 ? 6.508 1.512 -11.493 1.00 95.50 86 ARG A N 1
ATOM 713 C CA . ARG A 1 86 ? 6.015 0.135 -11.402 1.00 95.50 86 ARG A CA 1
ATOM 714 C C . ARG A 1 86 ? 5.206 -0.035 -10.126 1.00 95.50 86 ARG A C 1
ATOM 716 O O . ARG A 1 86 ? 5.385 0.719 -9.167 1.00 95.50 86 ARG A O 1
ATOM 723 N N . ILE A 1 87 ? 4.353 -1.050 -10.114 1.00 96.25 87 ILE A N 1
ATOM 724 C CA . ILE A 1 87 ? 3.652 -1.487 -8.910 1.00 96.25 87 ILE A CA 1
ATOM 725 C C . ILE A 1 87 ? 4.158 -2.873 -8.533 1.00 96.25 87 ILE A C 1
ATOM 727 O O . ILE A 1 87 ? 4.142 -3.793 -9.349 1.00 96.25 87 ILE A O 1
ATOM 731 N N . LEU A 1 88 ? 4.587 -3.021 -7.284 1.00 96.31 88 LEU A N 1
ATOM 732 C CA . LEU A 1 88 ? 4.792 -4.321 -6.670 1.00 96.31 88 LEU A CA 1
ATOM 733 C C . LEU A 1 88 ? 3.508 -4.662 -5.916 1.00 96.31 88 LEU A C 1
ATOM 735 O O . LEU A 1 88 ? 3.079 -3.904 -5.045 1.00 96.31 88 LEU A O 1
ATOM 739 N N . GLN A 1 89 ? 2.880 -5.773 -6.280 1.00 96.81 89 GLN A N 1
ATOM 740 C CA . GLN A 1 89 ? 1.693 -6.281 -5.597 1.00 96.81 89 GLN A CA 1
ATOM 741 C C . GLN A 1 89 ? 2.157 -7.368 -4.643 1.00 96.81 89 GLN A C 1
ATOM 743 O O . GLN A 1 89 ? 2.820 -8.303 -5.090 1.00 96.81 89 GLN A O 1
ATOM 748 N N . PHE A 1 90 ? 1.842 -7.250 -3.358 1.00 94.62 90 PHE A N 1
ATOM 749 C CA . PHE A 1 90 ? 2.246 -8.239 -2.367 1.00 94.62 90 PHE A CA 1
ATOM 750 C C . PHE A 1 90 ? 1.039 -8.898 -1.706 1.00 94.62 90 PHE A C 1
ATOM 752 O O . PHE A 1 90 ? -0.018 -8.282 -1.572 1.00 94.62 90 PHE A O 1
ATOM 759 N N . HIS A 1 91 ? 1.237 -10.144 -1.288 1.00 93.50 91 HIS A N 1
ATOM 760 C CA . HIS A 1 91 ? 0.327 -10.928 -0.468 1.00 93.50 91 HIS A CA 1
ATOM 761 C C . HIS A 1 91 ? 1.106 -11.543 0.697 1.00 93.50 91 HIS A C 1
ATOM 763 O O . HIS A 1 91 ? 2.133 -12.186 0.476 1.00 93.50 91 HIS A O 1
ATOM 769 N N . LEU A 1 92 ? 0.619 -11.356 1.920 1.00 91.88 92 LEU A N 1
ATOM 770 C CA . LEU A 1 92 ? 1.217 -11.891 3.140 1.00 91.88 92 LEU A CA 1
ATOM 771 C C . LEU A 1 92 ? 0.509 -13.185 3.552 1.00 91.88 92 LEU A C 1
ATOM 773 O O . LEU A 1 92 ? -0.651 -13.179 3.965 1.00 91.88 92 LEU A O 1
ATOM 777 N N . GLU A 1 93 ? 1.227 -14.301 3.475 1.00 88.44 93 GLU A N 1
ATOM 778 C CA . GLU A 1 93 ? 0.804 -15.579 4.032 1.00 88.44 93 GLU A CA 1
ATOM 779 C C . GLU A 1 93 ? 1.120 -15.607 5.537 1.00 88.44 93 GLU A C 1
ATOM 781 O O . GLU A 1 93 ? 2.265 -15.401 5.940 1.00 88.44 93 GLU A O 1
ATOM 786 N N . LYS A 1 94 ? 0.113 -15.947 6.356 1.00 69.50 94 LYS A N 1
ATOM 787 C CA . LYS A 1 94 ? 0.170 -16.007 7.833 1.00 69.50 94 LYS A CA 1
ATOM 788 C C . LYS A 1 94 ? 0.429 -14.647 8.488 1.00 69.50 94 LYS A C 1
ATOM 790 O O . LYS A 1 94 ? 1.549 -14.297 8.836 1.00 69.50 94 LYS A O 1
ATOM 795 N N . THR A 1 95 ? -0.651 -13.916 8.733 1.00 65.31 95 THR A N 1
ATOM 796 C CA . THR A 1 95 ? -0.624 -12.600 9.387 1.00 65.31 95 THR A CA 1
ATOM 797 C C . THR A 1 95 ? -0.951 -12.652 10.878 1.00 65.31 95 THR A C 1
ATOM 799 O O . THR A 1 95 ? -1.209 -11.606 11.475 1.00 65.31 95 THR A O 1
ATOM 802 N N . ASP A 1 96 ? -0.973 -13.840 11.494 1.00 67.44 96 ASP A N 1
ATOM 803 C CA . ASP A 1 96 ? -1.281 -13.980 12.917 1.00 67.44 96 ASP A CA 1
ATOM 804 C C . ASP A 1 96 ? -0.279 -13.147 13.731 1.00 67.44 96 ASP A C 1
ATOM 806 O O . ASP A 1 96 ? 0.903 -13.471 13.810 1.00 67.44 96 ASP A O 1
ATOM 810 N N . HIS A 1 97 ? -0.774 -12.058 14.326 1.00 68.12 97 HIS A N 1
ATOM 811 C CA . HIS A 1 97 ? -0.008 -11.080 15.111 1.00 68.12 97 HIS A CA 1
ATOM 812 C C . HIS A 1 97 ? 0.930 -10.141 14.332 1.00 68.12 97 HIS A C 1
ATOM 814 O O . HIS A 1 97 ? 1.742 -9.460 14.960 1.00 68.12 97 HIS A O 1
ATOM 820 N N . LEU A 1 98 ? 0.804 -10.027 13.004 1.00 78.31 98 LEU A N 1
ATOM 821 C CA . LEU A 1 98 ? 1.586 -9.045 12.250 1.00 78.31 98 LEU A CA 1
ATOM 822 C C . LEU A 1 98 ? 1.219 -7.612 12.663 1.00 78.31 98 LEU A C 1
ATOM 824 O O . LEU A 1 98 ? 0.088 -7.159 12.485 1.00 78.31 98 LEU A O 1
ATOM 828 N N . GLN A 1 99 ? 2.209 -6.859 13.137 1.00 81.06 99 GLN A N 1
ATOM 829 C CA . GLN A 1 99 ? 2.082 -5.420 13.337 1.00 81.06 99 GLN A CA 1
ATOM 830 C C . GLN A 1 99 ? 2.303 -4.692 12.003 1.00 81.06 99 GLN A C 1
ATOM 832 O O . GLN A 1 99 ? 3.430 -4.331 11.663 1.00 81.06 99 GLN A O 1
ATOM 837 N N . LYS A 1 100 ? 1.227 -4.460 11.234 1.00 81.88 100 LYS A N 1
ATOM 838 C CA . LYS A 1 100 ? 1.308 -3.841 9.893 1.00 81.88 100 LYS A CA 1
ATOM 839 C C . LYS A 1 100 ? 2.098 -2.534 9.875 1.00 81.88 100 LYS A C 1
ATOM 841 O O . LYS A 1 100 ? 2.886 -2.319 8.965 1.00 81.88 100 LYS A O 1
ATOM 846 N N . SER A 1 101 ? 1.950 -1.685 10.894 1.00 81.50 101 SER A N 1
ATOM 847 C CA . SER A 1 101 ? 2.698 -0.426 10.985 1.00 81.50 101 SER A CA 1
A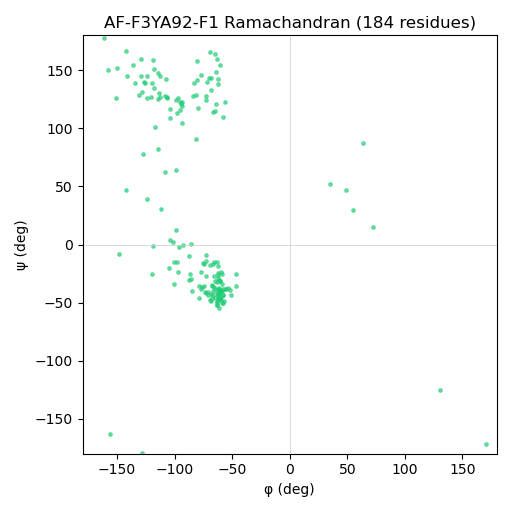TOM 848 C C . SER A 1 101 ? 4.212 -0.630 11.060 1.00 81.50 101 SER A C 1
ATOM 850 O O . SER A 1 101 ? 4.961 0.148 10.477 1.00 81.50 101 SER A O 1
ATOM 852 N N . GLU A 1 102 ? 4.678 -1.663 11.765 1.00 83.81 102 GLU A N 1
ATOM 853 C CA . GLU A 1 102 ? 6.107 -1.987 11.852 1.00 83.81 102 GLU A CA 1
ATOM 854 C C . GLU A 1 102 ? 6.615 -2.541 10.520 1.00 83.81 102 GLU A C 1
ATOM 856 O O . GLU A 1 102 ? 7.676 -2.134 10.046 1.00 83.81 102 GLU A O 1
ATOM 861 N N . TRP A 1 103 ? 5.820 -3.396 9.874 1.00 89.50 103 TRP A N 1
ATOM 862 C CA . TRP A 1 103 ? 6.129 -3.924 8.548 1.00 89.50 103 TRP A CA 1
ATOM 863 C C . TRP A 1 103 ? 6.194 -2.815 7.486 1.00 89.50 103 TRP A C 1
ATOM 865 O O . TRP A 1 103 ? 7.138 -2.758 6.699 1.00 89.50 103 TRP A O 1
ATOM 875 N N . GLU A 1 104 ? 5.260 -1.858 7.505 1.00 88.56 104 GLU A N 1
ATOM 876 C CA . GLU A 1 104 ? 5.297 -0.686 6.622 1.00 88.56 104 GLU A CA 1
ATOM 877 C C . GLU A 1 104 ? 6.545 0.174 6.846 1.00 88.56 104 GLU A C 1
ATOM 879 O O . GLU A 1 104 ? 7.156 0.638 5.880 1.00 88.56 104 GLU A O 1
ATOM 884 N N . ILE A 1 105 ? 6.942 0.395 8.105 1.00 88.19 105 ILE A N 1
ATOM 885 C CA . ILE A 1 105 ? 8.171 1.129 8.437 1.00 88.19 105 ILE A CA 1
ATOM 886 C C . ILE A 1 105 ? 9.397 0.383 7.897 1.00 88.19 105 ILE A C 1
ATOM 888 O O . ILE A 1 105 ? 10.279 1.014 7.307 1.00 88.19 105 ILE A O 1
ATOM 892 N N . ALA A 1 106 ? 9.443 -0.943 8.046 1.00 91.75 106 ALA A N 1
ATOM 893 C CA . ALA A 1 106 ? 10.533 -1.767 7.534 1.00 91.75 106 ALA A CA 1
ATOM 894 C C . ALA A 1 106 ? 10.629 -1.682 6.002 1.00 91.75 106 ALA A C 1
ATOM 896 O O . ALA A 1 106 ? 11.700 -1.379 5.474 1.00 91.75 106 ALA A O 1
ATOM 897 N N . ILE A 1 107 ? 9.506 -1.814 5.286 1.00 92.44 107 ILE A N 1
ATOM 898 C CA . ILE A 1 107 ? 9.454 -1.623 3.829 1.00 92.44 107 ILE A CA 1
ATOM 899 C C . ILE A 1 107 ? 9.937 -0.225 3.443 1.00 92.44 107 ILE A C 1
ATOM 901 O O . ILE A 1 107 ? 10.812 -0.094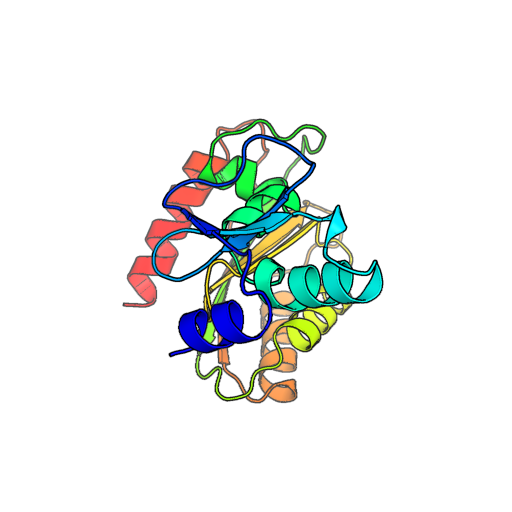 2.596 1.00 92.44 107 ILE A O 1
ATOM 905 N N . ARG A 1 108 ? 9.425 0.843 4.064 1.00 90.88 108 ARG A N 1
ATOM 906 C CA . ARG A 1 108 ? 9.841 2.219 3.726 1.00 90.88 108 ARG A CA 1
ATOM 907 C C . ARG A 1 108 ? 11.324 2.475 3.998 1.00 90.88 108 ARG A C 1
ATOM 909 O O . ARG A 1 108 ? 11.930 3.293 3.315 1.00 90.88 108 ARG A O 1
ATOM 916 N N . THR A 1 109 ? 11.905 1.768 4.964 1.00 90.19 109 THR A N 1
ATOM 917 C CA . THR A 1 109 ? 13.342 1.825 5.262 1.00 90.19 109 THR A CA 1
ATOM 918 C C . THR A 1 109 ? 14.163 1.095 4.196 1.00 90.19 109 THR A C 1
ATOM 920 O O . THR A 1 109 ? 15.195 1.608 3.767 1.00 90.19 109 THR A O 1
ATOM 923 N N . MET A 1 110 ? 13.689 -0.065 3.731 1.00 90.00 110 MET A N 1
ATOM 924 C CA . MET A 1 110 ? 14.345 -0.859 2.686 1.00 90.00 110 MET A CA 1
ATOM 925 C C . MET A 1 110 ? 14.128 -0.293 1.275 1.00 90.00 110 MET A C 1
ATOM 927 O O . MET A 1 110 ? 14.939 -0.549 0.399 1.00 90.00 110 MET A O 1
ATOM 931 N N . PHE A 1 111 ? 13.068 0.488 1.041 1.00 87.31 111 PHE A N 1
ATOM 932 C CA . PHE A 1 111 ? 12.725 1.081 -0.255 1.00 87.31 111 PHE A CA 1
ATOM 933 C C . PHE A 1 111 ? 12.835 2.614 -0.217 1.00 87.31 111 PHE A C 1
ATOM 935 O O . PHE A 1 111 ? 11.823 3.309 -0.098 1.00 87.31 111 PHE A O 1
ATOM 942 N N . PRO A 1 112 ? 14.040 3.189 -0.381 1.00 75.25 112 PRO A N 1
ATOM 943 C CA . PRO A 1 112 ? 14.268 4.626 -0.193 1.00 75.25 112 PRO A CA 1
ATOM 944 C C . PRO A 1 112 ? 13.560 5.508 -1.232 1.00 75.25 112 PRO A C 1
ATOM 946 O O . PRO A 1 112 ? 13.431 6.716 -1.044 1.00 75.25 112 PRO A O 1
ATOM 949 N N . THR A 1 113 ? 13.129 4.928 -2.351 1.00 85.06 113 THR A N 1
ATOM 950 C CA . THR A 1 113 ? 12.456 5.625 -3.452 1.00 85.06 113 THR A CA 1
ATOM 951 C C . THR A 1 113 ? 10.952 5.373 -3.491 1.00 85.06 113 THR A C 1
ATOM 953 O O . THR A 1 113 ? 10.303 5.857 -4.418 1.00 85.06 113 THR A O 1
ATOM 956 N N . VAL A 1 114 ? 10.381 4.649 -2.520 1.00 89.81 114 VAL A N 1
ATOM 957 C CA . VAL A 1 114 ? 8.944 4.349 -2.501 1.00 89.81 114 VAL A CA 1
ATOM 958 C C . VAL A 1 114 ? 8.127 5.641 -2.543 1.00 89.81 114 VAL A C 1
ATOM 960 O O . VAL A 1 114 ? 8.297 6.539 -1.721 1.00 89.81 114 VAL A O 1
ATOM 963 N N . THR A 1 115 ? 7.259 5.758 -3.546 1.00 90.88 115 THR A N 1
ATOM 964 C CA . THR A 1 115 ? 6.377 6.925 -3.694 1.00 90.88 115 THR A CA 1
ATOM 965 C C . THR A 1 115 ? 5.117 6.742 -2.870 1.00 90.88 115 THR A C 1
ATOM 967 O O . THR A 1 115 ? 4.651 7.680 -2.229 1.00 90.88 115 THR A O 1
ATOM 970 N N . ASP A 1 116 ? 4.585 5.524 -2.853 1.00 92.00 116 ASP A N 1
ATOM 971 C CA . ASP A 1 116 ? 3.418 5.191 -2.056 1.00 92.00 116 ASP A CA 1
ATOM 972 C C . ASP A 1 116 ? 3.456 3.718 -1.632 1.00 92.00 116 ASP A C 1
ATOM 974 O O . ASP A 1 116 ? 4.061 2.879 -2.297 1.00 92.00 116 ASP A O 1
ATOM 978 N N . LEU A 1 117 ? 2.839 3.421 -0.496 1.00 93.00 117 LEU A N 1
ATOM 979 C CA . LEU A 1 117 ? 2.706 2.078 0.064 1.00 93.00 117 LEU A CA 1
ATOM 980 C C . LEU A 1 117 ? 1.412 2.057 0.862 1.00 93.00 117 LEU A C 1
ATOM 982 O O . LEU A 1 117 ? 1.236 2.905 1.742 1.00 93.00 117 LEU A O 1
ATOM 986 N N . PHE A 1 118 ? 0.547 1.095 0.559 1.00 90.25 118 PHE A N 1
ATOM 987 C CA . PHE A 1 118 ? -0.701 0.906 1.283 1.00 90.25 118 PHE A CA 1
ATOM 988 C C . PHE A 1 118 ? -1.245 -0.515 1.144 1.00 90.25 118 PHE A C 1
ATOM 990 O O . PHE A 1 118 ? -1.076 -1.176 0.117 1.00 90.25 118 PHE A O 1
ATOM 997 N N . PHE A 1 119 ? -1.960 -0.952 2.175 1.00 87.38 119 PHE A N 1
ATOM 998 C CA . PHE A 1 119 ? -2.719 -2.195 2.179 1.00 87.38 119 PHE A CA 1
ATOM 999 C C . PHE A 1 119 ? -4.091 -2.004 1.519 1.00 87.38 119 PHE A C 1
ATOM 1001 O O . PHE A 1 119 ? -4.762 -0.993 1.718 1.00 87.38 119 PHE A O 1
ATOM 1008 N N . LEU A 1 120 ? -4.514 -2.980 0.717 1.00 83.69 120 LEU A N 1
ATOM 1009 C CA . LEU A 1 120 ? -5.862 -3.065 0.146 1.00 83.69 120 LEU A CA 1
ATOM 1010 C C . LEU A 1 120 ? -6.828 -3.787 1.092 1.00 83.69 120 LEU A C 1
ATOM 1012 O O . LEU A 1 120 ? -8.027 -3.509 1.078 1.00 83.69 120 LEU A O 1
ATOM 1016 N N . ASN A 1 121 ? -6.304 -4.725 1.879 1.00 82.00 121 ASN A N 1
ATOM 1017 C CA . ASN A 1 121 ? -7.000 -5.478 2.918 1.00 82.00 121 ASN A CA 1
ATOM 1018 C C . ASN A 1 121 ? -5.968 -5.986 3.952 1.00 82.00 121 ASN A C 1
ATOM 1020 O O . ASN A 1 121 ? -4.851 -5.484 4.005 1.00 82.00 121 ASN A O 1
ATOM 1024 N N . GLU A 1 122 ? -6.325 -6.970 4.779 1.00 80.38 122 GLU A N 1
ATOM 1025 C CA . GLU A 1 122 ? -5.437 -7.513 5.818 1.00 80.38 122 GLU A CA 1
ATOM 1026 C C . GLU A 1 122 ? -4.133 -8.139 5.300 1.00 80.38 122 GLU A C 1
ATOM 1028 O O . GLU A 1 122 ? -3.124 -8.096 6.001 1.00 80.38 122 GLU A O 1
ATOM 1033 N N . THR A 1 123 ? -4.143 -8.714 4.098 1.00 86.81 123 THR A N 1
ATOM 1034 C CA . THR A 1 123 ? -3.046 -9.538 3.567 1.00 86.81 123 THR A CA 1
ATOM 1035 C C . THR A 1 123 ? -2.446 -8.989 2.282 1.00 86.81 123 THR A C 1
ATOM 1037 O O . THR A 1 123 ? -1.291 -9.270 1.986 1.00 86.81 123 THR A O 1
ATOM 1040 N N . ASP A 1 124 ? -3.209 -8.219 1.511 1.00 89.75 124 ASP A N 1
ATOM 1041 C CA . ASP A 1 124 ? -2.805 -7.713 0.206 1.00 89.75 124 ASP A CA 1
ATOM 1042 C C . ASP A 1 124 ? -2.505 -6.219 0.254 1.00 89.75 124 ASP A C 1
ATOM 1044 O O . ASP A 1 124 ? -3.236 -5.434 0.866 1.00 89.75 124 ASP A O 1
ATOM 1048 N N . GLY A 1 125 ? -1.490 -5.795 -0.490 1.00 91.88 125 GLY A N 1
ATOM 1049 C CA . GLY A 1 125 ? -1.168 -4.385 -0.638 1.00 91.88 125 GLY A CA 1
ATOM 1050 C C . GLY A 1 125 ? -0.299 -4.086 -1.846 1.00 91.88 125 GLY A C 1
ATOM 1051 O O . GLY A 1 125 ? 0.080 -4.971 -2.617 1.00 91.88 125 GLY A O 1
ATOM 1052 N N . LEU A 1 126 ? -0.033 -2.795 -2.030 1.00 95.44 126 LEU A N 1
ATOM 1053 C CA . LEU A 1 126 ? 0.688 -2.255 -3.174 1.00 95.44 126 LEU A CA 1
ATOM 1054 C C . LEU A 1 126 ? 1.869 -1.403 -2.713 1.00 95.44 126 LEU A C 1
ATOM 1056 O O . LEU A 1 126 ? 1.731 -0.579 -1.809 1.00 95.44 126 LEU A O 1
ATOM 1060 N N . ILE A 1 127 ? 2.997 -1.552 -3.402 1.00 95.69 127 ILE A N 1
ATOM 1061 C CA . ILE A 1 127 ? 4.159 -0.663 -3.319 1.00 95.69 127 ILE A CA 1
ATOM 1062 C C . ILE A 1 127 ? 4.312 0.026 -4.667 1.00 95.69 127 ILE A C 1
ATOM 1064 O O . ILE A 1 127 ? 4.404 -0.629 -5.705 1.00 95.69 127 ILE A O 1
ATOM 1068 N N . ILE A 1 128 ? 4.339 1.352 -4.654 1.00 94.62 128 ILE A N 1
ATOM 1069 C CA . ILE A 1 128 ? 4.465 2.175 -5.846 1.00 94.62 128 ILE A CA 1
ATOM 1070 C C . ILE A 1 128 ? 5.892 2.698 -5.883 1.00 94.62 128 ILE A C 1
ATOM 1072 O O . ILE A 1 128 ? 6.314 3.473 -5.018 1.00 94.62 128 ILE A O 1
ATOM 1076 N N . GLU A 1 129 ? 6.626 2.306 -6.918 1.00 93.94 129 GLU A N 1
ATOM 1077 C CA . GLU A 1 129 ? 8.029 2.658 -7.070 1.00 93.94 129 GLU A CA 1
ATOM 1078 C C . GLU A 1 129 ? 8.264 3.448 -8.366 1.00 93.94 129 GLU A C 1
ATOM 1080 O O . GLU A 1 129 ? 7.891 2.990 -9.451 1.00 93.94 129 GLU A O 1
ATOM 1085 N N . PRO A 1 130 ? 8.908 4.624 -8.295 1.00 93.69 130 PRO A N 1
ATOM 1086 C CA . PRO A 1 130 ? 9.295 5.388 -9.464 1.00 93.69 130 PRO A CA 1
ATOM 1087 C C . PRO A 1 130 ? 10.536 4.772 -10.109 1.00 93.69 130 PRO A C 1
ATOM 1089 O O . PRO A 1 130 ? 11.462 4.324 -9.432 1.00 93.69 130 PRO A O 1
ATOM 1092 N N . PHE A 1 131 ? 10.621 4.844 -11.433 1.00 93.06 131 PHE A N 1
ATOM 1093 C CA . PHE A 1 131 ? 11.832 4.471 -12.148 1.00 93.06 131 PHE A CA 1
ATOM 1094 C C . PHE A 1 131 ? 12.972 5.430 -11.786 1.00 93.06 131 PHE A C 1
ATOM 1096 O O . PHE A 1 131 ? 12.938 6.628 -12.088 1.00 93.06 131 PHE A O 1
ATOM 1103 N N . LYS A 1 132 ? 14.009 4.897 -11.140 1.00 90.06 132 LYS A N 1
ATOM 1104 C CA . LYS A 1 132 ? 15.252 5.603 -10.799 1.00 90.06 132 LYS A CA 1
ATOM 1105 C C . LYS A 1 132 ? 16.447 4.781 -11.270 1.00 90.06 132 LYS A C 1
ATOM 1107 O O . LYS A 1 132 ? 16.334 3.579 -11.484 1.00 90.06 132 LYS A O 1
ATOM 1112 N N . LYS A 1 133 ? 17.615 5.415 -11.437 1.00 85.56 133 LYS A N 1
ATOM 1113 C CA . LYS A 1 133 ? 18.841 4.718 -11.883 1.00 85.56 133 LYS A CA 1
ATOM 1114 C C . LYS A 1 133 ? 19.257 3.569 -10.954 1.00 85.56 133 LYS A C 1
ATOM 1116 O O . LYS A 1 133 ? 19.927 2.655 -11.408 1.00 85.56 133 LYS A O 1
ATOM 1121 N N . ASN A 1 134 ? 18.871 3.640 -9.686 1.00 84.31 134 ASN A N 1
ATOM 1122 C CA . ASN A 1 134 ? 19.177 2.690 -8.623 1.00 84.31 134 ASN A CA 1
ATOM 1123 C C . ASN A 1 134 ? 17.928 1.925 -8.145 1.00 84.31 134 ASN A C 1
ATOM 1125 O O . ASN A 1 134 ? 17.838 1.608 -6.964 1.00 84.31 134 ASN A O 1
ATOM 1129 N N . HIS A 1 135 ? 16.942 1.697 -9.021 1.00 87.62 135 HIS A N 1
ATOM 1130 C CA . HIS A 1 135 ? 15.820 0.822 -8.679 1.00 87.62 135 HIS A CA 1
ATOM 1131 C C . HIS A 1 135 ? 16.318 -0.609 -8.460 1.00 87.62 135 HIS A C 1
ATOM 1133 O O . HIS A 1 135 ? 17.263 -1.045 -9.121 1.00 87.62 135 HIS A O 1
ATOM 1139 N N . TYR A 1 136 ? 15.655 -1.344 -7.572 1.00 91.31 136 TYR A N 1
ATOM 1140 C CA . TYR A 1 136 ? 16.049 -2.716 -7.277 1.00 91.31 136 TYR A CA 1
ATOM 1141 C C . TYR A 1 136 ? 15.797 -3.646 -8.464 1.00 91.31 136 TYR A C 1
ATOM 1143 O O . TYR A 1 136 ? 14.711 -3.654 -9.064 1.00 91.31 136 TYR A O 1
ATOM 1151 N N . SER A 1 137 ? 16.802 -4.459 -8.769 1.00 92.19 137 SER A N 1
ATOM 1152 C CA . SER A 1 137 ? 16.681 -5.637 -9.620 1.00 92.19 137 SER A CA 1
ATOM 1153 C C . SER A 1 137 ? 15.779 -6.691 -8.972 1.00 92.19 137 SER A C 1
ATOM 1155 O O . SER A 1 137 ? 15.518 -6.658 -7.771 1.00 92.19 137 SER A O 1
ATOM 1157 N N . LEU A 1 138 ? 15.313 -7.665 -9.761 1.00 93.06 138 LEU A N 1
ATOM 1158 C CA . LEU A 1 138 ? 14.456 -8.739 -9.247 1.00 93.06 138 LEU A CA 1
ATOM 1159 C C . LEU A 1 138 ? 15.123 -9.521 -8.105 1.00 93.06 138 LEU A C 1
ATOM 1161 O O . LEU A 1 138 ? 14.459 -9.851 -7.131 1.00 93.06 138 LEU A O 1
ATOM 1165 N N . LYS A 1 139 ? 16.434 -9.762 -8.211 1.00 95.06 139 LYS A N 1
ATOM 1166 C CA . LYS A 1 139 ? 17.201 -10.464 -7.180 1.00 95.06 139 LYS A CA 1
ATOM 1167 C C . LYS A 1 139 ? 17.297 -9.652 -5.887 1.00 95.06 139 LYS A C 1
ATOM 1169 O O . LYS A 1 139 ? 17.102 -10.198 -4.814 1.00 95.06 139 LYS A O 1
ATOM 1174 N N . GLU A 1 140 ? 17.556 -8.349 -5.984 1.00 94.56 140 GLU A N 1
ATOM 1175 C CA . GLU A 1 140 ? 17.602 -7.486 -4.795 1.00 94.56 140 GLU A CA 1
ATOM 1176 C C . GLU A 1 140 ? 16.232 -7.397 -4.116 1.00 94.56 140 GLU A C 1
ATOM 1178 O O . GLU A 1 140 ? 16.161 -7.414 -2.893 1.00 94.56 140 GLU A O 1
ATOM 1183 N N . LEU A 1 141 ? 15.142 -7.352 -4.892 1.00 95.06 141 LEU A N 1
ATOM 1184 C CA . LEU A 1 141 ? 13.789 -7.424 -4.338 1.00 95.06 141 LEU A CA 1
ATOM 1185 C C . LEU A 1 141 ? 13.554 -8.746 -3.601 1.00 95.06 141 LEU A C 1
ATOM 1187 O O . LEU A 1 141 ? 13.040 -8.729 -2.488 1.00 95.06 141 LEU A O 1
ATOM 1191 N N . GLU A 1 142 ? 13.937 -9.873 -4.202 1.00 95.31 142 GLU A N 1
ATOM 1192 C CA . GLU A 1 142 ? 13.842 -11.193 -3.571 1.00 95.31 142 GLU A CA 1
ATOM 1193 C C . GLU A 1 142 ? 14.616 -11.234 -2.244 1.00 95.31 142 GLU A C 1
ATOM 1195 O O . GLU A 1 142 ? 14.041 -11.597 -1.221 1.00 95.31 142 GLU A O 1
ATOM 1200 N N . ASP A 1 143 ? 15.867 -10.766 -2.227 1.00 95.94 143 ASP A N 1
ATOM 1201 C CA . ASP A 1 143 ? 16.702 -10.709 -1.019 1.00 95.94 143 ASP A CA 1
ATOM 1202 C C . ASP A 1 143 ? 16.082 -9.807 0.077 1.00 95.94 143 ASP A C 1
ATOM 1204 O O . ASP A 1 143 ? 16.109 -10.150 1.265 1.00 95.94 143 ASP A O 1
ATOM 1208 N N . ILE A 1 144 ? 15.478 -8.671 -0.305 1.00 95.12 144 ILE A N 1
ATOM 1209 C CA . ILE A 1 144 ? 14.762 -7.777 0.622 1.00 95.12 144 ILE A CA 1
ATOM 1210 C C . ILE A 1 144 ? 13.557 -8.489 1.241 1.00 95.12 144 ILE A C 1
ATOM 1212 O O . ILE A 1 144 ? 13.421 -8.502 2.466 1.00 95.12 144 ILE A O 1
ATOM 1216 N N . PHE A 1 145 ? 12.684 -9.087 0.426 1.00 95.56 145 PHE A N 1
ATOM 1217 C CA . PHE A 1 145 ? 11.488 -9.757 0.940 1.00 95.56 145 PHE A CA 1
ATOM 1218 C C . PHE A 1 145 ? 11.831 -11.007 1.753 1.00 95.56 145 PHE A C 1
ATOM 1220 O O . PHE A 1 145 ? 11.204 -11.224 2.780 1.00 95.56 145 PHE A O 1
ATOM 1227 N N . LEU A 1 146 ? 12.880 -11.757 1.397 1.00 95.00 146 LEU A N 1
ATOM 1228 C CA . LEU A 1 146 ? 13.383 -12.857 2.229 1.00 95.00 146 LEU A CA 1
ATOM 1229 C C . LEU A 1 146 ? 13.837 -12.374 3.611 1.00 95.00 146 LEU A C 1
ATOM 1231 O O . LEU A 1 146 ? 13.579 -13.038 4.613 1.00 95.00 146 LEU A O 1
ATOM 1235 N N . THR A 1 147 ? 14.496 -11.217 3.678 1.00 95.44 147 THR A N 1
ATOM 1236 C CA . THR A 1 147 ? 14.919 -10.622 4.954 1.00 95.44 147 THR A CA 1
ATOM 1237 C C . THR A 1 147 ? 13.710 -10.229 5.803 1.00 95.44 147 THR A C 1
ATOM 1239 O O . THR A 1 147 ? 13.641 -10.583 6.976 1.00 95.44 147 THR A O 1
ATOM 1242 N N . LEU A 1 148 ? 12.719 -9.571 5.198 1.00 93.56 148 LEU A N 1
ATOM 1243 C CA . LEU A 1 148 ? 11.480 -9.188 5.880 1.00 93.56 148 LEU A CA 1
ATOM 1244 C C . LEU A 1 148 ? 10.676 -10.405 6.349 1.00 93.56 148 LEU A C 1
ATOM 1246 O O . LEU A 1 148 ? 10.174 -10.417 7.469 1.00 93.56 148 LEU A O 1
ATOM 1250 N N . ASP A 1 149 ? 10.584 -11.442 5.524 1.00 93.44 149 ASP A N 1
ATOM 1251 C CA . ASP A 1 149 ? 9.899 -12.686 5.864 1.00 93.44 149 ASP A CA 1
ATOM 1252 C C . ASP A 1 149 ? 10.532 -13.346 7.101 1.00 93.44 149 ASP A C 1
ATOM 1254 O O . ASP A 1 149 ? 9.814 -13.812 7.988 1.00 93.44 149 ASP A O 1
ATOM 1258 N N . MET A 1 150 ? 11.867 -13.325 7.212 1.00 92.44 150 MET A N 1
ATOM 1259 C CA . MET A 1 150 ? 12.585 -13.815 8.395 1.00 92.44 150 MET A CA 1
ATOM 1260 C C . MET A 1 150 ? 12.344 -12.943 9.633 1.00 92.44 150 MET A C 1
ATOM 1262 O O . MET A 1 150 ? 12.056 -13.485 10.700 1.00 92.44 150 MET A O 1
ATOM 1266 N N . ASP A 1 151 ? 12.433 -11.617 9.499 1.00 91.81 151 ASP A N 1
ATOM 1267 C CA . ASP A 1 151 ? 12.285 -10.677 10.619 1.00 91.81 151 ASP A CA 1
ATOM 1268 C C . ASP A 1 151 ? 10.868 -10.692 11.210 1.00 91.81 151 ASP A C 1
ATOM 1270 O O . ASP A 1 151 ? 10.690 -10.588 12.425 1.00 91.81 151 ASP A O 1
ATOM 1274 N N . PHE A 1 152 ? 9.854 -10.856 10.357 1.00 90.50 152 PHE A N 1
ATOM 1275 C CA . PHE A 1 152 ? 8.443 -10.850 10.750 1.00 90.50 152 PHE A CA 1
ATOM 1276 C C . PHE A 1 152 ? 7.827 -12.253 10.860 1.00 90.50 152 PHE A C 1
ATOM 1278 O O . PHE A 1 152 ? 6.643 -12.372 11.176 1.00 90.50 152 PHE A O 1
ATOM 1285 N N . ASN A 1 153 ? 8.614 -13.312 10.636 1.00 90.25 153 ASN A N 1
ATOM 1286 C CA . ASN A 1 153 ? 8.179 -14.713 10.663 1.00 90.25 153 ASN A CA 1
ATOM 1287 C C . ASN A 1 153 ? 6.901 -14.962 9.832 1.00 90.25 153 ASN A C 1
ATOM 1289 O O . ASN A 1 153 ? 5.955 -15.619 10.277 1.00 90.25 153 ASN A O 1
ATOM 1293 N N . LEU A 1 154 ? 6.888 -14.422 8.615 1.00 90.50 154 LEU A N 1
ATOM 1294 C CA . LEU A 1 154 ? 5.793 -14.530 7.651 1.00 90.50 154 LEU A CA 1
ATOM 1295 C C . LEU A 1 154 ? 6.321 -15.018 6.302 1.00 90.50 154 LEU A C 1
ATOM 1297 O O . LEU A 1 154 ? 7.511 -15.286 6.151 1.00 90.50 154 LEU A O 1
ATOM 1301 N N . LYS A 1 155 ? 5.436 -15.158 5.317 1.00 92.25 155 LYS A N 1
ATOM 1302 C CA . LYS A 1 155 ? 5.849 -15.396 3.933 1.00 92.25 155 LYS A CA 1
ATOM 1303 C C . LYS A 1 155 ? 5.179 -14.395 3.003 1.00 92.25 155 LYS A C 1
ATOM 1305 O O . LYS A 1 155 ? 3.963 -14.240 3.054 1.00 92.25 155 LYS A O 1
ATOM 1310 N N . THR A 1 156 ? 5.952 -13.765 2.126 1.00 93.81 156 THR A N 1
ATOM 1311 C CA . THR A 1 156 ? 5.438 -12.788 1.165 1.00 93.81 156 THR A CA 1
ATOM 1312 C C . THR A 1 156 ? 5.462 -13.356 -0.252 1.00 93.81 156 THR A C 1
ATOM 1314 O O . THR A 1 156 ? 6.489 -13.808 -0.753 1.00 93.81 156 THR A O 1
ATOM 1317 N N . LEU A 1 157 ? 4.329 -13.289 -0.949 1.00 94.62 157 LEU A N 1
ATOM 1318 C CA . LEU A 1 157 ? 4.269 -13.451 -2.400 1.00 94.62 157 LEU A CA 1
ATOM 1319 C C . LEU A 1 157 ? 4.252 -12.074 -3.048 1.00 94.62 157 LEU A C 1
ATOM 1321 O O . LEU A 1 157 ? 3.383 -11.264 -2.739 1.00 94.62 157 LEU A O 1
ATOM 1325 N N . VAL A 1 158 ? 5.176 -11.816 -3.973 1.00 94.75 158 VAL A N 1
ATOM 1326 C CA . VAL A 1 158 ? 5.273 -10.522 -4.658 1.00 94.75 158 VAL A CA 1
ATOM 1327 C C . VAL A 1 158 ? 5.195 -10.706 -6.164 1.00 94.75 158 VAL A C 1
ATOM 1329 O O . VAL A 1 158 ? 5.980 -11.438 -6.764 1.00 94.75 158 VAL A O 1
ATOM 1332 N N . PHE A 1 159 ? 4.271 -9.991 -6.794 1.00 95.69 159 PHE A N 1
ATOM 1333 C CA . PHE A 1 159 ? 4.286 -9.754 -8.227 1.00 95.69 159 PHE A CA 1
ATOM 1334 C C . PHE A 1 159 ? 4.990 -8.432 -8.514 1.00 95.69 159 PHE A C 1
ATOM 1336 O O . PHE A 1 159 ? 4.548 -7.369 -8.076 1.00 95.69 159 PHE A O 1
ATOM 1343 N N . VAL A 1 160 ? 6.079 -8.500 -9.275 1.00 95.44 160 VAL A N 1
ATOM 1344 C CA . VAL A 1 160 ? 6.847 -7.326 -9.694 1.00 95.44 160 VAL A CA 1
ATOM 1345 C C . VAL A 1 160 ? 6.334 -6.871 -11.056 1.00 95.44 160 VAL A C 1
ATOM 1347 O O . VAL A 1 160 ? 6.615 -7.509 -12.070 1.00 95.44 160 VAL A O 1
ATOM 1350 N N . GLY A 1 161 ? 5.566 -5.781 -11.067 1.00 94.50 161 GLY A N 1
ATOM 1351 C CA . GLY A 1 161 ? 5.061 -5.171 -12.291 1.00 94.50 161 GLY A CA 1
ATOM 1352 C C . GLY A 1 161 ? 6.152 -4.522 -13.137 1.00 94.50 161 GLY A C 1
ATOM 1353 O O . GLY A 1 161 ? 7.282 -4.280 -12.694 1.00 94.50 161 GLY A O 1
ATOM 1354 N N . SER A 1 162 ? 5.795 -4.223 -14.380 1.00 94.25 162 SER A N 1
ATOM 1355 C CA . SER A 1 162 ? 6.665 -3.511 -15.311 1.00 94.25 162 SER A CA 1
ATOM 1356 C C . SER A 1 162 ? 6.637 -2.004 -15.064 1.00 94.25 162 SER A C 1
ATOM 1358 O O . SER A 1 162 ? 5.701 -1.448 -14.491 1.00 94.25 162 SER A O 1
ATOM 1360 N N . PHE A 1 163 ? 7.689 -1.322 -15.513 1.00 94.88 163 PHE A N 1
ATOM 1361 C CA . PHE A 1 163 ? 7.742 0.133 -15.477 1.00 94.88 163 PHE A CA 1
ATOM 1362 C C . PHE A 1 163 ? 6.946 0.729 -16.640 1.00 94.88 163 PHE A C 1
ATOM 1364 O O . PHE A 1 163 ? 7.314 0.552 -17.802 1.00 94.88 163 PHE A O 1
ATOM 1371 N N . PHE A 1 164 ? 5.901 1.490 -16.321 1.00 94.81 164 PHE A N 1
ATOM 1372 C CA . PHE A 1 164 ? 5.056 2.175 -17.293 1.00 94.81 164 PHE A CA 1
ATOM 1373 C C . PHE A 1 164 ? 4.987 3.681 -17.027 1.00 94.81 164 PHE A C 1
ATOM 1375 O O . PHE A 1 164 ? 4.993 4.111 -15.871 1.00 94.81 164 PHE A O 1
ATOM 1382 N N . PRO A 1 165 ? 4.910 4.515 -18.077 1.00 92.88 165 PRO A N 1
ATOM 1383 C CA . PRO A 1 165 ? 4.634 5.932 -17.910 1.00 92.88 165 PRO A CA 1
ATOM 1384 C C . PRO A 1 165 ? 3.171 6.153 -17.496 1.00 92.88 165 PRO A C 1
ATOM 1386 O O . PRO A 1 165 ? 2.264 5.540 -18.061 1.00 92.88 165 PRO A O 1
ATOM 1389 N N . THR A 1 166 ? 2.911 7.080 -16.570 1.00 89.00 166 THR A N 1
ATOM 1390 C CA . THR A 1 166 ? 1.543 7.431 -16.128 1.00 89.00 166 THR A CA 1
ATOM 1391 C C . THR A 1 166 ? 0.680 8.024 -17.247 1.00 89.00 166 THR A C 1
ATOM 1393 O O . THR A 1 166 ? -0.547 8.029 -17.155 1.00 89.00 166 THR A O 1
ATOM 1396 N N . THR A 1 167 ? 1.297 8.445 -18.354 1.00 85.88 167 THR A N 1
ATOM 1397 C CA . THR A 1 167 ? 0.610 8.896 -19.572 1.00 85.88 167 THR A CA 1
ATOM 1398 C C . THR A 1 167 ? 0.003 7.757 -20.406 1.00 85.88 167 THR A C 1
ATOM 1400 O O . THR A 1 167 ? -0.872 8.011 -21.232 1.00 85.88 167 THR A O 1
ATOM 1403 N N . MET A 1 168 ? 0.410 6.497 -20.199 1.00 83.12 168 MET A N 1
ATOM 1404 C CA . MET A 1 168 ? -0.027 5.336 -20.992 1.00 83.12 168 MET A CA 1
ATOM 1405 C C . MET A 1 168 ? -1.138 4.548 -20.286 1.00 83.12 168 MET A C 1
ATOM 1407 O O . MET A 1 168 ? -0.933 3.403 -19.906 1.00 83.12 168 MET A O 1
ATOM 1411 N N . ASN A 1 169 ? -2.307 5.170 -20.080 1.00 85.12 169 ASN A N 1
ATOM 1412 C CA . ASN A 1 169 ? -3.484 4.569 -19.421 1.00 85.12 169 ASN A CA 1
ATOM 1413 C C . ASN A 1 169 ? -3.118 3.588 -18.284 1.00 85.12 169 ASN A C 1
ATOM 1415 O O . ASN A 1 169 ? -3.534 2.430 -18.259 1.00 85.12 169 ASN A O 1
ATOM 1419 N N . PHE A 1 170 ? -2.275 4.060 -17.366 1.00 90.69 170 PHE A N 1
ATOM 1420 C CA . PHE A 1 170 ? -1.622 3.243 -16.348 1.00 90.69 170 PHE A CA 1
ATOM 1421 C C . PHE A 1 170 ? -2.594 2.402 -15.495 1.00 90.69 170 PHE A C 1
ATOM 1423 O O . PHE A 1 170 ? -2.274 1.243 -15.230 1.00 90.69 170 PHE A O 1
ATOM 1430 N N . PRO A 1 171 ? -3.801 2.886 -15.113 1.00 91.06 171 PRO A N 1
ATOM 1431 C CA . PRO A 1 171 ? -4.763 2.062 -14.381 1.00 91.06 171 PRO A CA 1
ATOM 1432 C C . PRO A 1 171 ? -5.217 0.817 -15.156 1.00 91.06 171 PRO A C 1
ATOM 1434 O O . PRO A 1 171 ? -5.501 -0.208 -14.541 1.00 91.06 171 PRO A O 1
ATOM 1437 N N . LEU A 1 172 ? -5.280 0.881 -16.493 1.00 90.44 172 LEU A N 1
ATOM 1438 C CA . LEU A 1 172 ? -5.619 -0.279 -17.320 1.00 90.44 172 LEU A CA 1
ATOM 1439 C C . LEU A 1 172 ? -4.494 -1.319 -17.296 1.00 90.44 172 LEU A C 1
ATOM 1441 O O . LEU A 1 172 ? -4.770 -2.488 -17.044 1.00 90.44 172 LEU A O 1
ATOM 1445 N N . LEU A 1 173 ? -3.245 -0.887 -17.490 1.00 92.44 173 LEU A N 1
ATOM 1446 C CA . LEU A 1 173 ? -2.070 -1.768 -17.443 1.00 92.44 173 LEU A CA 1
ATOM 1447 C C . LEU A 1 173 ? -1.934 -2.441 -16.071 1.00 92.44 173 LEU A C 1
ATOM 1449 O O . LEU A 1 173 ? -1.773 -3.656 -15.983 1.00 92.44 173 LEU A O 1
ATOM 1453 N N . PHE A 1 174 ? -2.106 -1.670 -14.994 1.00 93.81 174 PHE A N 1
ATOM 1454 C CA . PHE A 1 174 ? -2.140 -2.209 -13.635 1.00 93.81 174 PHE A CA 1
ATOM 1455 C C . PHE A 1 174 ? -3.248 -3.257 -13.457 1.00 93.81 174 PHE A C 1
ATOM 1457 O O . PHE A 1 174 ? -3.016 -4.309 -12.866 1.00 93.81 174 PHE A O 1
ATOM 1464 N N . LYS A 1 175 ? -4.453 -3.005 -13.981 1.00 91.50 175 LYS A N 1
ATOM 1465 C CA . LYS A 1 175 ? -5.569 -3.955 -13.882 1.00 91.50 175 LYS A CA 1
ATOM 1466 C C . LYS A 1 175 ? -5.263 -5.278 -14.588 1.00 91.50 175 LYS A C 1
ATOM 1468 O O . LYS A 1 175 ? -5.646 -6.331 -14.081 1.00 91.50 175 LYS A O 1
ATOM 1473 N N . GLU A 1 176 ? -4.580 -5.241 -15.730 1.00 91.88 176 GLU A N 1
ATOM 1474 C CA . GLU A 1 176 ? -4.131 -6.451 -16.428 1.00 91.88 176 GLU A CA 1
ATOM 1475 C C . GLU A 1 176 ? -3.127 -7.239 -15.576 1.00 91.88 176 GLU A C 1
ATOM 1477 O O . GLU A 1 176 ? -3.323 -8.434 -15.343 1.00 91.88 176 GLU A O 1
ATOM 1482 N N . GLU A 1 177 ? -2.105 -6.571 -15.033 1.00 92.44 177 GLU A N 1
ATOM 1483 C CA . GLU A 1 177 ? -1.126 -7.180 -14.122 1.00 92.44 177 GLU A CA 1
ATOM 1484 C C . GLU A 1 177 ? -1.791 -7.778 -12.872 1.00 92.44 177 GLU A C 1
ATOM 1486 O O . GLU A 1 177 ? -1.493 -8.906 -12.474 1.00 92.44 177 GLU A O 1
ATOM 1491 N N . GLN A 1 178 ? -2.743 -7.061 -12.273 1.00 91.69 178 GLN A N 1
ATOM 1492 C CA . GLN A 1 178 ? -3.495 -7.514 -11.103 1.00 91.69 178 GLN A CA 1
ATOM 1493 C C . GLN A 1 178 ? -4.299 -8.790 -11.385 1.00 91.69 178 GLN A C 1
ATOM 1495 O O . GLN A 1 178 ? -4.315 -9.705 -10.561 1.00 91.69 178 GLN A O 1
ATOM 1500 N N . GLN A 1 179 ? -4.910 -8.910 -12.567 1.00 89.38 179 GLN A N 1
ATOM 1501 C CA . GLN A 1 179 ? -5.605 -10.137 -12.973 1.00 89.38 179 GLN A CA 1
ATOM 1502 C C . GLN A 1 179 ? -4.658 -11.333 -13.132 1.00 89.38 179 GLN A C 1
ATOM 1504 O O . GLN A 1 179 ? -5.068 -12.479 -12.931 1.00 89.38 179 GLN A O 1
ATOM 1509 N N . PHE A 1 180 ? -3.400 -11.118 -13.526 1.00 86.50 180 PHE A N 1
ATOM 1510 C CA . PHE A 1 180 ? -2.402 -12.190 -13.556 1.00 86.50 180 PHE A CA 1
ATOM 1511 C C . PHE A 1 180 ? -1.975 -12.617 -12.154 1.00 86.50 180 PHE A C 1
ATOM 1513 O O . PHE A 1 180 ? -1.896 -13.820 -11.905 1.00 86.50 180 PHE A O 1
ATOM 1520 N N . PHE A 1 181 ? -1.745 -11.664 -11.248 1.00 88.12 181 PHE A N 1
ATOM 1521 C CA . PHE A 1 181 ? -1.358 -11.966 -9.870 1.00 88.12 181 PHE A CA 1
ATOM 1522 C C . PHE A 1 181 ? -2.452 -12.742 -9.132 1.00 88.12 181 PHE A C 1
ATOM 1524 O O . PHE A 1 181 ? -2.197 -13.825 -8.609 1.00 88.12 181 PHE A O 1
ATOM 1531 N N . GLN A 1 182 ? -3.696 -12.257 -9.189 1.00 82.81 182 GLN A N 1
ATOM 1532 C CA . GLN A 1 182 ? -4.827 -12.912 -8.528 1.00 82.81 182 GLN A CA 1
ATOM 1533 C C . GLN A 1 182 ? -5.036 -14.346 -9.029 1.00 82.81 182 GLN A C 1
ATOM 1535 O O . GLN A 1 182 ? -5.254 -15.240 -8.224 1.00 82.81 182 GLN A O 1
ATOM 1540 N N . ARG A 1 183 ? -4.888 -14.613 -10.333 1.00 77.00 183 ARG A N 1
ATOM 1541 C CA . ARG A 1 183 ? -5.033 -15.972 -10.896 1.00 77.00 183 ARG A CA 1
ATOM 1542 C C . ARG A 1 183 ? -3.970 -16.978 -10.450 1.00 77.00 183 ARG A C 1
ATOM 1544 O O . ARG A 1 183 ? -4.144 -18.157 -10.722 1.00 77.00 183 ARG A O 1
ATOM 1551 N N . ARG A 1 184 ? -2.852 -16.537 -9.869 1.00 65.12 184 ARG A N 1
ATOM 1552 C CA . ARG A 1 184 ? -1.807 -17.436 -9.352 1.00 65.12 184 ARG A CA 1
ATOM 1553 C C . ARG A 1 184 ? -1.903 -17.677 -7.846 1.00 65.12 184 ARG A C 1
ATOM 1555 O O . ARG A 1 184 ? -1.271 -18.614 -7.371 1.00 65.12 184 ARG A O 1
ATOM 1562 N N . ASN A 1 185 ? -2.672 -16.855 -7.131 1.00 56.03 185 ASN A N 1
ATOM 1563 C CA . ASN A 1 185 ? -2.871 -16.959 -5.683 1.00 56.03 185 ASN A CA 1
ATOM 1564 C C . ASN A 1 185 ? -4.149 -17.740 -5.299 1.00 56.03 185 ASN A C 1
ATOM 1566 O O . ASN A 1 185 ? -4.394 -17.936 -4.111 1.00 56.03 185 ASN A O 1
ATOM 1570 N N . TYR A 1 186 ? -4.941 -18.185 -6.284 1.00 45.12 186 TYR A N 1
ATOM 1571 C CA . TYR A 1 186 ? -6.106 -19.075 -6.151 1.00 45.12 186 TYR A CA 1
ATOM 1572 C C . TYR A 1 186 ? -5.938 -20.291 -7.062 1.00 45.12 186 TYR A C 1
ATOM 1574 O O . TYR A 1 186 ? -6.430 -21.377 -6.684 1.00 45.12 186 TYR A O 1
#

Organism: Melissococcus plutonius (strain ATCC 35311 / DSM 29964 / CIP 104052 / LMG 20360 / NCIMB 702443) (NCBI:txid940190)

Secondary structure (DSSP, 8-state):
--HHHHHHH-TT-EEESS--SSTTEEEEEETTEEEEEEGGGS-HHHHHHHHHHHHTT-HHHHHHH-HHHHHHHH----SS--SEEEEEEEEEE--TT--HHHHHHHHHHH-TT-SEEEESSSSEEEEEEE--TTPPPHHHHHHHHHHHHHHHT-EEEEEEPPPEETTTTHHHHHHHHHHHHHHHH-

Foldseek 3Di:
DVVVVVCVVQVVWDDDQEADPDPQWDWFDDPRHTTIHGCVVDDPVRSVVSCVPRLPDDPVNCVVPPLVCCCQPVVDDSPPDFAKKKKKKKFKADCVPPPVVVLVVLVCVLQVQFPDWDAPHSTIIITIGGDDPPDDDPVSVVVSQVVSCVVRVIHMDIDIGDIDGPVPVVSVSVVVSVVVVVVVVD

Solvent-accessible surface area (backbone atoms only — not comparable to full-atom values): 10907 Å² total; per-residue (Å²): 123,63,67,67,51,50,44,69,78,39,71,84,46,42,83,32,82,59,70,70,93,51,90,62,42,46,61,37,68,50,100,83,34,21,44,33,36,55,47,91,82,43,53,77,66,54,47,52,49,49,48,50,73,43,40,74,81,34,77,75,38,45,58,74,73,32,67,66,53,31,27,57,77,66,70,42,80,71,91,80,71,84,49,42,32,26,48,36,41,39,36,49,49,70,62,87,85,62,57,60,70,59,52,51,52,51,48,53,66,77,37,85,63,57,73,45,74,51,68,79,55,100,44,35,30,44,37,32,34,56,76,51,100,82,55,76,50,75,65,54,48,50,57,51,52,53,51,50,21,63,77,67,71,37,43,74,49,73,45,78,49,67,78,43,43,56,88,64,59,38,48,60,56,51,52,56,55,48,56,55,51,54,67,72,79,109

Nearest PDB structures (foldseek):
  6jum-assembly2_F  TM=5.756E-01  e=6.424E-01  Mycolicibacterium smegmatis MC2 155
  1u8s-assembly1_A  TM=3.820E-01  e=1.625E-01  Vibrio cholerae
  4kyz-assembly1_A  TM=3.123E-01  e=7.036E-02  synthetic construct
  5cw9-assembly1_A  TM=3.762E-01  e=2.782E-01  synthetic construct
  2ia0-assembly1_B  TM=3.324E-01  e=1.530E-01  Pyrococcus furiosus

pLDDT: mean 84.63, std 11.5, range [45.12, 96.81]